Protein AF-A0A7X2SY07-F1 (afdb_monomer)

Secondary structure (DSSP, 8-state):
----TT------S--------B-S-HHHHHHHHHHHHTT-----S--SS-GGG--TTS-------B-HHHHHIIIIIIHHHTTTT---HHHHHHHHHHHHHHHHHHHHHHHHHHHHHHHHHHHHHHHHHHHHHHHHHHHHHHHHHHHS-TT-SGGGHHHHHHHHHSS--SSS-SSS--GGG-SS---HHHHHHHHHHHHHHHIIIIIHHHHHHHHHHHHHT--S--HHHHHHHHHHHHHHH-GGG--HHHHHHHHHHHHHHT--TT--HHHHHHHHHHHIIIIISS----SSPP-HHHHHHHHHHHHHHHHHHHHHHHTS--PPPPP------

Solvent-accessible surface area (backbone atoms only — not comparable to full-atom values): 20231 Å² total; per-residue (Å²): 134,86,83,71,82,82,70,77,78,80,70,75,94,70,88,87,86,85,73,79,57,59,69,89,65,67,66,37,59,54,50,42,53,50,45,60,75,66,65,64,80,82,75,75,90,86,67,101,64,77,44,85,70,74,43,95,91,52,70,76,79,71,63,74,63,57,53,60,64,62,50,48,47,42,63,67,44,52,60,68,50,52,74,76,82,55,80,60,59,71,57,52,54,51,52,50,49,52,51,53,50,51,51,49,51,51,52,50,51,51,49,52,53,51,50,44,41,50,51,10,48,52,55,42,50,54,50,52,49,57,40,58,67,47,48,61,60,53,51,53,50,51,54,54,60,70,73,45,78,75,85,54,73,69,76,48,47,67,58,54,53,48,40,70,46,48,63,62,53,98,87,49,50,86,94,62,62,57,73,61,38,61,66,80,65,64,56,61,66,64,44,40,52,52,37,48,53,52,40,54,50,45,40,59,71,54,48,44,49,38,51,47,49,49,48,51,49,54,50,69,70,52,87,67,84,49,65,70,56,49,52,50,39,51,49,50,49,44,22,33,78,38,69,90,70,56,51,30,64,61,47,47,55,53,49,51,59,52,48,65,77,65,62,60,95,86,68,52,76,65,55,53,55,53,47,51,55,53,41,46,64,51,38,59,73,43,94,59,67,52,85,62,84,82,62,62,68,62,52,53,51,53,51,51,51,52,51,51,52,50,51,52,54,51,51,57,68,70,66,61,83,80,77,79,78,84,81,87,80,87,75,91,132

Sequence (333 aa):
FSDHQDAVAWSPRGLFFTSGTQEGLPFDRVMGELSRKLQLRQAGDHSIAAWDSVNRNSPIPGNKGQSFFIRDLLSDLIFKESGLAGSNRRWEYRNQLFHWIGYGVLAGALLIASSLWGISYYQNQQYLQQVAARVPLIREQSQQVIHQPADNIFDLLPFLNNLVKLPLSARFSLDNPPLTMRAGLYRGNQISDAAWVLYQNALKSLLLPRVAQQITNILRNDPGDDNAYSRNALRAYQMLYQPRNYDGEFLRAWLLQNLQRSLPDTVSARDLQQLDWHLSQLLDQQIQSSPYARDNALMMRKLAENLKIADQAGGMLAVAPRHPAPQSNSHSE

Structure (mmCIF, N/CA/C/O backbone):
data_AF-A0A7X2SY07-F1
#
_entry.id   AF-A0A7X2SY07-F1
#
loop_
_atom_site.group_PDB
_atom_site.id
_atom_site.type_symbol
_atom_site.label_atom_id
_atom_site.label_alt_id
_atom_site.label_comp_id
_atom_site.label_asym_id
_atom_site.label_entity_id
_atom_site.label_seq_id
_atom_site.pdbx_PDB_ins_code
_atom_site.Cartn_x
_atom_site.Cartn_y
_atom_site.Cartn_z
_atom_site.occupancy
_atom_site.B_iso_or_equiv
_atom_site.auth_seq_id
_atom_site.auth_comp_id
_atom_site.auth_asym_id
_atom_site.auth_atom_id
_atom_site.pdbx_PDB_model_num
ATOM 1 N N . PHE A 1 1 ? 42.178 -20.780 -29.243 1.00 40.19 1 PHE A N 1
ATOM 2 C CA . PHE A 1 1 ? 43.585 -20.687 -29.661 1.00 40.19 1 PHE A CA 1
ATOM 3 C C . PHE A 1 1 ? 43.927 -19.219 -29.746 1.00 40.19 1 PHE A C 1
ATOM 5 O O . PHE A 1 1 ? 43.224 -18.484 -30.423 1.00 40.19 1 PHE A O 1
ATOM 12 N N . SER A 1 2 ? 44.866 -18.812 -28.903 1.00 36.28 2 SER A N 1
ATOM 13 C CA . SER A 1 2 ? 45.315 -17.445 -28.664 1.00 36.28 2 SER A CA 1
ATOM 14 C C . SER A 1 2 ? 45.785 -16.767 -29.946 1.00 36.28 2 SER A C 1
ATOM 16 O O . SER A 1 2 ? 46.601 -17.319 -30.6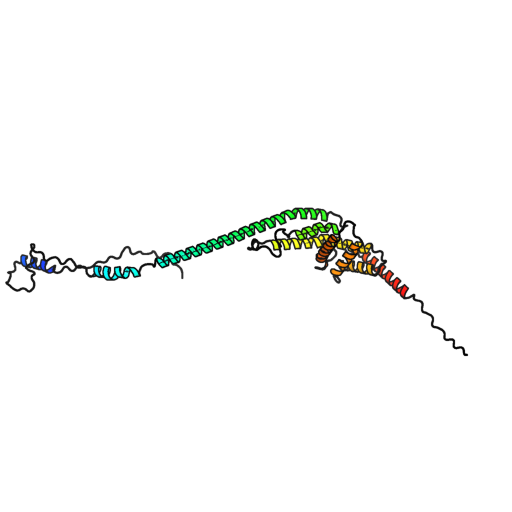81 1.00 36.28 2 SER A O 1
ATOM 18 N N . ASP A 1 3 ? 45.250 -15.573 -30.169 1.00 45.53 3 ASP A N 1
ATOM 19 C CA . ASP A 1 3 ? 45.628 -14.655 -31.229 1.00 45.53 3 ASP A CA 1
ATOM 20 C C . ASP A 1 3 ? 47.011 -14.088 -30.883 1.00 45.53 3 ASP A C 1
ATOM 22 O O . ASP A 1 3 ? 47.163 -13.303 -29.944 1.00 45.53 3 ASP A O 1
ATOM 26 N N . HIS A 1 4 ? 48.042 -14.573 -31.572 1.00 45.19 4 HIS A N 1
ATOM 27 C CA . HIS A 1 4 ? 49.373 -13.990 -31.499 1.00 45.19 4 HIS A CA 1
ATOM 28 C C . HIS A 1 4 ? 49.344 -12.638 -32.219 1.00 45.19 4 HIS A C 1
ATOM 30 O O . HIS A 1 4 ? 49.650 -12.529 -33.406 1.00 45.19 4 HIS A O 1
ATOM 36 N N . GLN A 1 5 ? 48.992 -11.600 -31.459 1.00 50.41 5 GLN A N 1
ATOM 37 C CA . GLN A 1 5 ? 49.578 -10.277 -31.636 1.00 50.41 5 GLN A CA 1
ATOM 38 C C . GLN A 1 5 ? 51.110 -10.445 -31.636 1.00 50.41 5 GLN A C 1
ATOM 40 O O . GLN A 1 5 ? 51.647 -11.207 -30.833 1.00 50.41 5 GLN A O 1
ATOM 45 N N . ASP A 1 6 ? 51.777 -9.775 -32.575 1.00 48.31 6 ASP A N 1
ATOM 46 C CA . ASP A 1 6 ? 53.238 -9.722 -32.778 1.00 48.31 6 ASP A CA 1
ATOM 47 C C . ASP A 1 6 ? 53.864 -10.727 -33.759 1.00 48.31 6 ASP A C 1
ATOM 49 O O . ASP A 1 6 ? 55.069 -10.981 -33.728 1.00 48.31 6 ASP A O 1
ATOM 53 N N . ALA A 1 7 ? 53.112 -11.207 -34.751 1.00 51.41 7 ALA A N 1
ATOM 54 C CA . ALA A 1 7 ? 53.756 -11.554 -36.015 1.00 51.41 7 ALA A CA 1
ATOM 55 C C . ALA A 1 7 ? 54.047 -10.246 -36.764 1.00 51.41 7 ALA A C 1
ATOM 57 O O . ALA A 1 7 ? 53.177 -9.712 -37.452 1.00 51.41 7 ALA A O 1
ATOM 58 N N . VAL A 1 8 ? 55.265 -9.707 -36.616 1.00 55.00 8 VAL A N 1
ATOM 59 C CA . VAL A 1 8 ? 55.806 -8.715 -37.559 1.00 55.00 8 VAL A CA 1
ATOM 60 C C . VAL A 1 8 ? 55.501 -9.258 -38.948 1.00 55.00 8 VAL A C 1
ATOM 62 O O . VAL A 1 8 ? 56.012 -10.310 -39.319 1.00 55.00 8 VAL A O 1
ATOM 65 N N . ALA A 1 9 ? 54.600 -8.619 -39.687 1.00 55.47 9 ALA A N 1
ATOM 66 C CA . ALA A 1 9 ? 54.305 -9.029 -41.044 1.00 55.47 9 ALA A CA 1
ATOM 67 C C . ALA A 1 9 ? 55.550 -8.689 -41.865 1.00 55.47 9 ALA A C 1
ATOM 69 O O . ALA A 1 9 ? 55.751 -7.538 -42.252 1.00 55.47 9 ALA A O 1
ATOM 70 N N . TRP A 1 10 ? 56.433 -9.669 -42.073 1.00 58.34 10 TRP A N 1
ATOM 71 C CA . TRP A 1 10 ? 57.532 -9.544 -43.022 1.00 58.34 10 TRP A CA 1
ATOM 72 C C . TRP A 1 10 ? 56.881 -9.450 -44.398 1.00 58.34 10 TRP A C 1
ATOM 74 O O . TRP A 1 10 ? 56.618 -10.464 -45.038 1.00 58.34 10 TRP A O 1
ATOM 84 N N . SER A 1 11 ? 56.544 -8.237 -44.831 1.00 63.88 11 SER A N 1
ATOM 85 C CA . SER A 1 11 ? 56.142 -8.009 -46.207 1.00 63.88 11 SER A CA 1
ATOM 86 C C . SER A 1 11 ? 57.412 -8.136 -47.052 1.00 63.88 11 SER A C 1
ATOM 88 O O . SER A 1 11 ? 58.343 -7.337 -46.893 1.00 63.88 11 SER A O 1
ATOM 90 N N . PRO A 1 12 ? 57.539 -9.173 -47.901 1.00 70.62 12 PRO A N 1
ATOM 91 C CA . PRO A 1 12 ? 58.685 -9.263 -48.788 1.00 70.62 12 PRO A CA 1
ATOM 92 C C . PRO A 1 12 ? 58.694 -8.001 -49.654 1.00 70.62 12 PRO A C 1
ATOM 94 O O . PRO A 1 12 ? 57.716 -7.699 -50.335 1.00 70.62 12 PRO A O 1
ATOM 97 N N . ARG A 1 13 ? 59.792 -7.234 -49.609 1.00 69.56 13 ARG A N 1
ATOM 98 C CA . ARG A 1 13 ? 59.922 -5.975 -50.369 1.00 69.56 13 ARG A CA 1
ATOM 99 C C . ARG A 1 13 ? 59.884 -6.190 -51.889 1.00 69.56 13 ARG A C 1
ATOM 101 O O . ARG A 1 13 ? 59.727 -5.232 -52.636 1.00 69.56 13 ARG A O 1
ATOM 108 N N . GLY A 1 14 ? 60.018 -7.436 -52.331 1.00 73.75 14 GLY A N 1
ATOM 109 C CA . GLY A 1 14 ? 59.867 -7.868 -53.712 1.00 73.75 14 GLY A CA 1
ATOM 110 C C . GLY A 1 14 ? 60.502 -9.239 -53.927 1.00 73.75 14 GLY A C 1
ATOM 111 O O . GLY A 1 14 ? 61.352 -9.669 -53.148 1.00 73.75 14 GLY A O 1
ATOM 112 N N . LEU A 1 15 ? 60.085 -9.918 -54.993 1.00 74.31 15 LEU A N 1
ATOM 113 C CA . LEU A 1 15 ? 60.746 -11.104 -55.534 1.00 74.31 15 LEU A CA 1
ATOM 114 C C . LEU A 1 15 ? 61.441 -10.680 -56.832 1.00 74.31 15 LEU A C 1
ATOM 116 O O . LEU A 1 15 ? 60.789 -10.148 -57.730 1.00 74.31 15 LEU A O 1
ATOM 120 N N . PHE A 1 16 ? 62.756 -10.878 -56.921 1.00 76.12 16 PHE A N 1
ATOM 121 C CA . PHE A 1 16 ? 63.544 -10.511 -58.098 1.00 76.12 16 PHE A CA 1
ATOM 122 C C . PHE A 1 16 ? 63.849 -11.763 -58.923 1.00 76.12 16 PHE A C 1
ATOM 124 O O . PHE A 1 16 ? 64.504 -12.681 -58.434 1.00 76.12 16 PHE A O 1
ATOM 131 N N . PHE A 1 17 ? 63.384 -11.792 -60.173 1.00 72.75 17 PHE A N 1
ATOM 132 C CA . PHE A 1 17 ? 63.674 -12.864 -61.125 1.00 72.75 17 PHE A CA 1
ATOM 133 C C . PHE A 1 17 ? 64.760 -12.412 -62.103 1.00 72.75 17 PHE A C 1
ATOM 135 O O . PHE A 1 17 ? 64.654 -11.341 -62.700 1.00 72.75 17 PHE A O 1
ATOM 142 N N . THR A 1 18 ? 65.787 -13.237 -62.300 1.00 71.75 18 THR A N 1
ATOM 143 C CA . THR A 1 18 ? 66.805 -13.045 -63.340 1.00 71.75 18 THR A CA 1
ATOM 144 C C . THR A 1 18 ? 66.797 -14.259 -64.267 1.00 71.75 18 THR A C 1
ATOM 146 O O . THR A 1 18 ? 66.666 -15.395 -63.820 1.00 71.75 18 THR A O 1
ATOM 149 N N . SER A 1 19 ? 66.881 -14.030 -65.577 1.00 69.81 19 SER A N 1
ATOM 150 C CA . SER A 1 19 ? 66.949 -15.096 -66.582 1.00 69.81 19 SER A CA 1
ATOM 151 C C . SER A 1 19 ? 68.110 -14.819 -67.513 1.00 69.81 19 SER A C 1
ATOM 153 O O . SER A 1 19 ? 68.298 -13.683 -67.946 1.00 69.81 19 SER A O 1
ATOM 155 N N . GLY A 1 20 ? 68.873 -15.863 -67.832 1.00 64.56 20 GLY A N 1
ATOM 156 C CA . GLY A 1 20 ? 69.927 -15.790 -68.836 1.00 64.56 20 GLY A CA 1
ATOM 157 C C . GLY A 1 20 ? 69.333 -15.585 -70.229 1.00 64.56 20 GLY A C 1
ATOM 158 O O . GLY A 1 20 ? 68.337 -16.216 -70.586 1.00 64.56 20 GLY A O 1
ATOM 159 N N . THR A 1 21 ? 69.932 -14.692 -71.010 1.00 64.31 21 THR A N 1
ATOM 160 C CA . THR A 1 21 ? 69.618 -14.498 -72.428 1.00 64.31 21 THR A CA 1
ATOM 161 C C . THR A 1 21 ? 70.531 -15.381 -73.269 1.00 64.31 21 THR A C 1
ATOM 163 O O . THR A 1 21 ? 71.748 -15.347 -73.096 1.00 64.31 21 THR A O 1
ATOM 166 N N . GLN A 1 22 ? 69.969 -16.161 -74.194 1.00 61.22 22 GLN A N 1
ATOM 167 C CA . GLN A 1 22 ? 70.778 -16.878 -75.178 1.00 61.22 22 GLN A CA 1
ATOM 168 C C . GLN A 1 22 ? 71.192 -15.909 -76.289 1.00 61.22 22 GLN A C 1
ATOM 170 O O . GLN A 1 22 ? 70.372 -15.506 -77.113 1.00 61.22 22 GLN A O 1
ATOM 175 N N . GLU A 1 23 ? 72.467 -15.530 -76.305 1.00 60.81 23 GLU A N 1
ATOM 176 C CA . GLU A 1 23 ? 73.093 -14.921 -77.476 1.00 60.81 23 GLU A CA 1
ATOM 177 C C . GLU A 1 23 ? 73.622 -16.059 -78.351 1.00 60.81 23 GLU A C 1
ATOM 179 O O . GLU A 1 23 ? 74.523 -16.797 -77.957 1.00 60.81 23 GLU A O 1
ATOM 184 N N . GLY A 1 24 ? 73.017 -16.274 -79.516 1.00 60.19 24 GLY A N 1
ATOM 185 C CA . GLY A 1 24 ? 73.468 -17.317 -80.430 1.00 60.19 24 GLY A CA 1
ATOM 186 C C . GLY A 1 24 ? 74.663 -16.821 -81.231 1.00 60.19 24 GLY A C 1
ATOM 187 O O . GLY A 1 24 ? 74.432 -16.042 -82.141 1.00 60.19 24 GLY A O 1
ATOM 188 N N . LEU A 1 25 ? 75.878 -17.319 -80.954 1.00 62.91 25 LEU A N 1
ATOM 189 C CA . LEU A 1 25 ? 77.156 -17.121 -81.692 1.00 62.91 25 LEU A CA 1
ATOM 190 C C . LEU A 1 25 ? 78.217 -16.134 -81.093 1.00 62.91 25 LEU A C 1
ATOM 192 O O . LEU A 1 25 ? 78.925 -15.463 -81.851 1.00 62.91 25 LEU A O 1
ATOM 196 N N . PRO A 1 26 ? 78.413 -16.003 -79.758 1.00 59.25 26 PRO A N 1
ATOM 197 C CA . PRO A 1 26 ? 79.492 -15.172 -79.199 1.00 59.25 26 PRO A CA 1
ATOM 198 C C . PRO A 1 26 ? 80.881 -15.781 -79.422 1.00 59.25 26 PRO A C 1
ATOM 200 O O . PRO A 1 26 ? 81.855 -15.049 -79.607 1.00 59.25 26 PRO A O 1
ATOM 203 N N . PHE A 1 27 ? 80.974 -17.114 -79.431 1.00 60.19 27 PHE A N 1
ATOM 204 C CA . PHE A 1 27 ? 82.241 -17.831 -79.588 1.00 60.19 27 PHE A CA 1
ATOM 205 C C . PHE A 1 27 ? 82.900 -17.552 -80.948 1.00 60.19 27 PHE A C 1
ATOM 207 O O . PHE A 1 27 ? 84.121 -17.454 -81.046 1.00 60.19 27 PHE A O 1
ATOM 214 N N . ASP A 1 28 ? 82.103 -17.304 -81.980 1.00 64.62 28 ASP A N 1
ATOM 215 C CA . ASP A 1 28 ? 82.582 -17.272 -83.367 1.00 64.62 28 ASP A CA 1
ATOM 216 C C . ASP A 1 28 ? 83.192 -15.932 -83.733 1.00 64.62 28 ASP A C 1
ATOM 218 O O . ASP A 1 28 ? 84.147 -15.855 -84.502 1.00 64.62 28 ASP A O 1
ATOM 222 N N . ARG A 1 29 ? 82.706 -14.871 -83.083 1.00 64.12 29 ARG A N 1
ATOM 223 C CA . ARG A 1 29 ? 83.327 -13.544 -83.113 1.00 64.12 29 ARG A CA 1
ATOM 224 C C . ARG A 1 29 ? 84.727 -13.580 -82.516 1.00 64.12 29 ARG A C 1
ATOM 226 O O . ARG A 1 29 ? 85.640 -12.983 -83.081 1.00 64.12 29 ARG A O 1
ATOM 233 N N . VAL A 1 30 ? 84.907 -14.295 -81.406 1.00 68.81 30 VAL A N 1
ATOM 234 C CA . VAL A 1 30 ? 86.224 -14.420 -80.769 1.00 68.81 30 VAL A CA 1
ATOM 235 C C . VAL A 1 30 ? 87.146 -15.298 -81.615 1.00 68.81 30 VAL A C 1
ATOM 237 O O . VAL A 1 30 ? 88.295 -14.925 -81.847 1.00 68.81 30 VAL A O 1
ATOM 240 N N . MET A 1 31 ? 86.645 -16.417 -82.140 1.00 66.12 31 MET A N 1
ATOM 241 C CA . MET A 1 31 ? 87.421 -17.303 -83.014 1.00 66.12 31 MET A CA 1
ATOM 242 C C . MET A 1 31 ? 87.821 -16.634 -84.339 1.00 66.12 31 MET A C 1
ATOM 244 O O . MET A 1 31 ? 88.968 -16.776 -84.769 1.00 66.12 31 MET A O 1
ATOM 248 N N . GLY A 1 32 ? 86.942 -15.828 -84.943 1.00 66.50 32 GLY A N 1
ATOM 249 C CA . GLY A 1 32 ? 87.245 -15.055 -86.152 1.00 66.50 32 GLY A CA 1
ATOM 250 C C . GLY A 1 32 ? 88.256 -13.920 -85.928 1.00 66.50 32 GLY A C 1
ATOM 251 O O . GLY A 1 32 ? 89.065 -13.611 -86.806 1.00 66.50 32 GLY A O 1
ATOM 252 N N . GLU A 1 33 ? 88.282 -13.289 -84.748 1.00 68.31 33 GLU A N 1
ATOM 253 C CA . GLU A 1 33 ? 89.367 -12.357 -84.403 1.00 68.31 33 GLU A CA 1
ATOM 254 C C . GLU A 1 33 ? 90.701 -13.071 -84.155 1.00 68.31 33 GLU A C 1
ATOM 256 O O . GLU A 1 33 ? 91.746 -12.585 -84.598 1.00 68.31 33 GLU A O 1
ATOM 261 N N . LEU A 1 34 ? 90.677 -14.228 -83.488 1.00 71.94 34 LEU A N 1
ATOM 262 C CA . LEU A 1 34 ? 91.883 -14.988 -83.164 1.00 71.94 34 LEU A CA 1
ATOM 263 C C . LEU A 1 34 ? 92.565 -15.546 -84.423 1.00 71.94 34 LEU A C 1
ATOM 265 O O . LEU A 1 34 ? 93.773 -15.373 -84.589 1.00 71.94 34 LEU A O 1
ATOM 269 N N . SER A 1 35 ? 91.791 -16.135 -85.340 1.00 68.50 35 SER A N 1
ATOM 270 C CA . SER A 1 35 ? 92.279 -16.654 -86.628 1.00 68.50 35 SER A CA 1
ATOM 271 C C . SER A 1 35 ? 93.012 -15.577 -87.442 1.00 68.50 35 SER A C 1
ATOM 273 O O . SER A 1 35 ? 94.117 -15.790 -87.946 1.00 68.50 35 SER A O 1
ATOM 275 N N . ARG A 1 36 ? 92.452 -14.362 -87.473 1.00 67.62 36 ARG A N 1
ATOM 276 C CA . ARG A 1 36 ? 93.017 -13.210 -88.187 1.00 67.62 36 ARG A CA 1
ATOM 277 C C . ARG A 1 36 ? 94.301 -12.679 -87.556 1.00 67.62 36 ARG A C 1
ATOM 279 O O . ARG A 1 36 ? 95.219 -12.310 -88.284 1.00 67.62 36 ARG A O 1
ATOM 286 N N . LYS A 1 37 ? 94.399 -12.657 -86.221 1.00 71.31 37 LYS A N 1
ATOM 287 C CA . LYS A 1 37 ? 95.650 -12.285 -85.534 1.00 71.31 37 LYS A CA 1
ATOM 288 C C . LYS A 1 37 ? 96.772 -13.291 -85.790 1.00 71.31 37 LYS A C 1
ATOM 290 O O . LYS A 1 37 ? 97.930 -12.892 -85.839 1.00 71.31 37 LYS A O 1
ATOM 295 N N . LEU A 1 38 ? 96.429 -14.564 -85.976 1.00 75.06 38 LEU A N 1
ATOM 296 C CA . LEU A 1 38 ? 97.381 -15.644 -86.234 1.00 75.06 38 LEU A CA 1
ATOM 297 C C . LEU A 1 38 ? 97.731 -15.823 -87.726 1.00 75.06 38 LEU A C 1
ATOM 299 O O . LEU A 1 38 ? 98.570 -16.662 -88.036 1.00 75.06 38 LEU A O 1
ATOM 303 N N . GLN A 1 39 ? 97.127 -15.040 -88.636 1.00 64.56 39 GLN A N 1
ATOM 304 C CA . GLN A 1 39 ? 97.361 -15.070 -90.094 1.00 64.56 39 GLN A CA 1
ATOM 305 C C . GLN A 1 39 ? 97.352 -16.488 -90.695 1.00 64.56 39 GLN A C 1
ATOM 307 O O . GLN A 1 39 ? 98.131 -16.809 -91.596 1.00 64.56 39 GLN A O 1
ATOM 312 N N . LEU A 1 40 ? 96.484 -17.360 -90.181 1.00 66.44 40 LEU A N 1
ATOM 313 C CA . LEU A 1 40 ? 96.382 -18.732 -90.666 1.00 66.44 40 LEU A CA 1
ATOM 314 C C . LEU A 1 40 ? 95.917 -18.710 -92.132 1.00 66.44 40 LEU A C 1
ATOM 316 O O . LEU A 1 40 ? 94.941 -18.041 -92.473 1.00 66.44 40 LEU A O 1
ATOM 320 N N . ARG A 1 41 ? 96.646 -19.407 -93.018 1.00 52.75 41 ARG A N 1
ATOM 321 C CA . ARG A 1 41 ? 96.338 -19.466 -94.456 1.00 52.75 41 ARG A CA 1
ATOM 322 C C . ARG A 1 41 ? 94.951 -20.088 -94.644 1.00 52.75 41 ARG A C 1
ATOM 324 O O . ARG A 1 41 ? 94.759 -21.261 -94.338 1.00 52.75 41 ARG A O 1
ATOM 331 N N . GLN A 1 42 ? 94.019 -19.300 -95.174 1.00 57.22 42 GLN A N 1
ATOM 332 C CA . GLN A 1 42 ? 92.677 -19.732 -95.558 1.00 57.22 42 GLN A CA 1
ATOM 333 C C . GLN A 1 42 ? 92.781 -20.821 -96.633 1.00 57.22 42 GLN A C 1
ATOM 335 O O . GLN A 1 42 ? 93.145 -20.551 -97.778 1.00 57.22 42 GLN A O 1
ATOM 340 N N . ALA A 1 43 ? 92.528 -22.069 -96.240 1.00 47.84 43 ALA A N 1
ATOM 341 C CA . ALA A 1 43 ? 92.336 -23.168 -97.174 1.00 47.84 43 ALA A CA 1
ATOM 342 C C . ALA A 1 43 ? 90.927 -23.049 -97.771 1.00 47.84 43 ALA A C 1
ATOM 344 O O . ALA A 1 43 ? 89.973 -22.765 -97.049 1.00 47.84 43 ALA A O 1
ATOM 345 N N . GLY A 1 44 ? 90.850 -23.188 -99.094 1.00 48.81 44 GLY A N 1
ATOM 346 C CA . GLY A 1 44 ? 89.669 -22.912 -99.901 1.00 48.81 44 GLY A CA 1
ATOM 347 C C . GLY A 1 44 ? 88.426 -23.732 -99.560 1.00 48.81 44 GLY A C 1
ATOM 348 O O . GLY A 1 44 ? 88.484 -24.696 -98.803 1.00 48.81 44 GLY A O 1
ATOM 349 N N . ASP A 1 45 ? 87.328 -23.261 -100.154 1.00 48.78 45 ASP A N 1
ATOM 350 C CA . ASP A 1 45 ? 85.981 -23.825 -100.267 1.00 48.78 45 ASP A CA 1
ATOM 351 C C . ASP A 1 45 ? 85.688 -25.108 -99.475 1.00 48.78 45 ASP A C 1
ATOM 353 O O . ASP A 1 45 ? 86.235 -26.174 -99.748 1.00 48.78 45 ASP A O 1
ATOM 357 N N . HIS A 1 46 ? 84.695 -24.983 -98.585 1.00 49.75 46 HIS A N 1
ATOM 358 C CA . HIS A 1 46 ? 84.045 -26.011 -97.758 1.00 49.75 46 HIS A CA 1
ATOM 359 C C . HIS A 1 46 ? 84.538 -26.123 -96.307 1.00 49.75 46 HIS A C 1
ATOM 361 O O . HIS A 1 46 ? 85.153 -27.104 -95.896 1.00 49.75 46 HIS A O 1
ATOM 367 N N . SER A 1 47 ? 84.106 -25.178 -95.468 1.00 46.28 47 SER A N 1
ATOM 368 C CA . SER A 1 47 ? 83.888 -25.446 -94.044 1.00 46.28 47 SER A CA 1
ATOM 369 C C . SER A 1 47 ? 82.409 -25.238 -93.703 1.00 46.28 47 SER A C 1
ATOM 371 O O . SER A 1 47 ? 81.770 -24.276 -94.119 1.00 46.28 47 SER A O 1
ATOM 373 N N . ILE A 1 48 ? 81.836 -26.197 -92.972 1.00 49.78 48 ILE A N 1
ATOM 374 C CA . ILE A 1 48 ? 80.392 -26.345 -92.696 1.00 49.78 48 ILE A CA 1
ATOM 375 C C . ILE A 1 48 ? 79.903 -25.311 -91.652 1.00 49.78 48 ILE A C 1
ATOM 377 O O . ILE A 1 48 ? 78.784 -25.374 -91.155 1.00 49.78 48 ILE A O 1
ATOM 381 N N . ALA A 1 49 ? 80.722 -24.314 -91.323 1.00 51.88 49 ALA A N 1
ATOM 382 C CA . ALA A 1 49 ? 80.359 -23.252 -90.403 1.00 51.88 49 ALA A CA 1
ATOM 383 C C . ALA A 1 49 ? 81.058 -21.947 -90.804 1.00 51.88 49 ALA A C 1
ATOM 385 O O . ALA A 1 49 ? 82.283 -21.831 -90.785 1.00 51.88 49 ALA A O 1
ATOM 386 N N . ALA A 1 50 ? 80.244 -20.969 -91.197 1.00 54.16 50 ALA A N 1
ATOM 387 C CA . ALA A 1 50 ? 80.644 -19.672 -91.733 1.00 54.16 50 ALA A CA 1
ATOM 388 C C . ALA A 1 50 ? 81.143 -18.711 -90.632 1.00 54.16 50 ALA A C 1
ATOM 390 O O . ALA A 1 50 ? 80.652 -17.593 -90.484 1.00 54.16 50 ALA A O 1
ATOM 391 N N . TRP A 1 51 ? 82.110 -19.147 -89.822 1.00 55.69 51 TRP A N 1
ATOM 392 C CA . TRP A 1 51 ? 82.693 -18.311 -88.768 1.00 55.69 51 TRP A CA 1
ATOM 393 C C . TRP A 1 51 ? 83.603 -17.202 -89.334 1.00 55.69 51 TRP A C 1
ATOM 395 O O . TRP A 1 51 ? 83.818 -16.184 -88.683 1.00 55.69 51 TRP A O 1
ATOM 405 N N . ASP A 1 52 ? 84.113 -17.379 -90.560 1.00 55.62 52 ASP A N 1
ATOM 406 C CA . ASP A 1 52 ? 85.070 -16.467 -91.213 1.00 55.62 52 ASP A CA 1
ATOM 407 C C . ASP A 1 52 ? 84.388 -15.321 -92.001 1.00 55.62 52 ASP A C 1
ATOM 409 O O . ASP A 1 52 ? 85.040 -14.382 -92.450 1.00 55.62 52 ASP A O 1
ATOM 413 N N . SER A 1 53 ? 83.054 -15.345 -92.150 1.00 54.41 53 SER A N 1
ATOM 414 C CA . SER A 1 53 ? 82.285 -14.319 -92.880 1.00 54.41 53 SER A CA 1
ATOM 415 C C . SER A 1 53 ? 81.712 -13.204 -91.994 1.00 54.41 53 SER A C 1
ATOM 417 O O . SER A 1 53 ? 80.962 -12.349 -92.471 1.00 54.41 53 SER A O 1
ATOM 419 N N . VAL A 1 54 ? 82.031 -13.185 -90.696 1.00 55.47 54 VAL A N 1
ATOM 420 C CA . VAL A 1 54 ? 81.521 -12.169 -89.762 1.00 55.47 54 VAL A CA 1
ATOM 421 C C . VAL A 1 54 ? 82.354 -10.889 -89.884 1.00 55.47 54 VAL A C 1
ATOM 423 O O . VAL A 1 54 ? 83.332 -10.680 -89.168 1.00 55.47 54 VAL A O 1
ATOM 426 N N . ASN A 1 55 ? 81.972 -10.016 -90.817 1.00 55.47 55 ASN A N 1
ATOM 427 C CA . ASN A 1 55 ? 82.646 -8.741 -91.062 1.00 55.47 55 ASN A CA 1
ATOM 428 C C . ASN A 1 55 ? 81.956 -7.579 -90.318 1.00 55.47 55 ASN A C 1
ATOM 430 O O . ASN A 1 55 ? 80.741 -7.589 -90.118 1.00 55.47 55 ASN A O 1
ATOM 434 N N . ARG A 1 56 ? 82.709 -6.532 -89.944 1.00 53.22 56 ARG A N 1
ATOM 435 C CA . ARG A 1 56 ? 82.169 -5.344 -89.238 1.00 53.22 56 ARG A CA 1
ATOM 436 C C . ARG A 1 56 ? 81.089 -4.619 -90.062 1.00 53.22 56 ARG A C 1
ATOM 438 O O . ARG A 1 56 ? 80.230 -3.957 -89.489 1.00 53.22 56 ARG A O 1
ATOM 445 N N . ASN A 1 57 ? 81.108 -4.800 -91.382 1.00 54.41 57 ASN A N 1
ATOM 446 C CA . ASN A 1 57 ? 80.210 -4.144 -92.333 1.00 54.41 57 ASN A CA 1
ATOM 447 C C . ASN A 1 57 ? 78.914 -4.935 -92.615 1.00 54.41 57 ASN A C 1
ATOM 449 O O . ASN A 1 57 ? 78.045 -4.432 -93.320 1.00 54.41 57 ASN A O 1
ATOM 453 N N . SER A 1 58 ? 78.759 -6.142 -92.061 1.00 54.78 58 SER A N 1
ATOM 454 C CA . SER A 1 58 ? 77.546 -6.962 -92.190 1.00 54.78 58 SER A CA 1
ATOM 455 C C . SER A 1 58 ? 77.327 -7.771 -90.904 1.00 54.78 58 SER A C 1
ATOM 457 O O . SER A 1 58 ? 77.707 -8.943 -90.831 1.00 54.78 58 SER A O 1
ATOM 459 N N . PRO A 1 59 ? 76.757 -7.151 -89.853 1.00 54.97 59 PRO A N 1
ATOM 460 C CA . PRO A 1 59 ? 76.449 -7.845 -88.612 1.00 54.97 59 PRO A CA 1
ATOM 461 C C . PRO A 1 59 ? 75.382 -8.908 -88.886 1.00 54.97 59 PRO A C 1
ATOM 463 O O . PRO A 1 59 ? 74.331 -8.591 -89.440 1.00 54.97 59 PRO A O 1
ATOM 466 N N . ILE A 1 60 ? 75.615 -10.152 -88.456 1.00 55.56 60 ILE A N 1
ATOM 467 C CA . ILE A 1 60 ? 74.527 -11.126 -88.285 1.00 55.56 60 ILE A CA 1
ATOM 468 C C . ILE A 1 60 ? 73.475 -10.419 -87.417 1.00 55.56 60 ILE A C 1
ATOM 470 O O . ILE A 1 60 ? 73.869 -9.888 -86.368 1.00 55.56 60 ILE A O 1
ATOM 474 N N . PRO A 1 61 ? 72.197 -10.323 -87.840 1.00 55.69 61 PRO A N 1
ATOM 475 C CA . PRO A 1 61 ? 71.180 -9.663 -87.038 1.00 55.69 61 PRO A CA 1
ATOM 476 C C . PRO A 1 61 ? 71.207 -10.331 -85.673 1.00 55.69 61 PRO A C 1
ATOM 478 O O . PRO A 1 61 ? 70.972 -11.534 -85.574 1.00 55.69 61 PRO A O 1
ATOM 481 N N . GLY A 1 62 ? 71.601 -9.578 -84.642 1.00 55.06 62 GLY A N 1
ATOM 482 C CA . GLY A 1 62 ? 71.661 -10.108 -83.291 1.00 55.06 62 GLY A CA 1
ATOM 483 C C . GLY A 1 62 ? 70.289 -10.680 -83.002 1.00 55.06 62 GLY A C 1
ATOM 484 O O . GLY A 1 62 ? 69.308 -9.930 -83.020 1.00 55.06 62 GLY A O 1
ATOM 485 N N . ASN A 1 63 ? 70.199 -12.002 -82.840 1.00 54.91 63 ASN A N 1
ATOM 486 C CA . ASN A 1 63 ? 68.954 -12.617 -82.425 1.00 54.91 63 ASN A CA 1
ATOM 487 C C . ASN A 1 63 ? 68.592 -11.910 -81.124 1.00 54.91 63 ASN A C 1
ATOM 489 O O . ASN A 1 63 ? 69.335 -12.002 -80.148 1.00 54.91 63 ASN A O 1
ATOM 493 N N . LYS A 1 64 ? 67.533 -11.091 -81.173 1.00 57.12 64 LYS A N 1
ATOM 494 C CA . LYS A 1 64 ? 67.066 -10.275 -80.050 1.00 57.12 64 LYS A CA 1
ATOM 495 C C . LYS A 1 64 ? 67.037 -11.203 -78.846 1.00 57.12 64 LYS A C 1
ATOM 497 O O . LYS A 1 64 ? 66.298 -12.175 -78.925 1.00 57.12 64 LYS A O 1
ATOM 502 N N . GLY A 1 65 ? 67.862 -10.967 -77.821 1.00 58.56 65 GLY A N 1
ATOM 503 C CA . GLY A 1 65 ? 68.043 -11.911 -76.715 1.00 58.56 65 GLY A CA 1
ATOM 504 C C . GLY A 1 65 ? 66.691 -12.415 -76.218 1.00 58.56 65 GLY A C 1
ATOM 505 O O . GLY A 1 65 ? 65.913 -11.654 -75.643 1.00 58.56 65 GLY A O 1
ATOM 506 N N . GLN A 1 66 ? 66.362 -13.670 -76.528 1.00 58.66 66 GLN A N 1
ATOM 507 C CA . GLN A 1 66 ? 65.046 -14.219 -76.225 1.00 58.66 66 GLN A CA 1
ATOM 508 C C . GLN A 1 66 ? 65.085 -14.719 -74.781 1.00 58.66 66 GLN A C 1
ATOM 510 O O . GLN A 1 66 ? 65.735 -15.713 -74.467 1.00 58.66 66 GLN A O 1
ATOM 515 N N . SER A 1 67 ? 64.434 -13.981 -73.880 1.00 64.44 67 SER A N 1
ATOM 516 C CA . SER A 1 67 ? 64.190 -14.424 -72.506 1.00 64.44 67 SER A CA 1
ATOM 517 C C . SER A 1 67 ? 62.925 -15.279 -72.502 1.00 64.44 67 SER A C 1
ATOM 519 O O . SER A 1 67 ? 61.815 -14.750 -72.477 1.00 64.44 67 SER A O 1
ATOM 521 N N . PHE A 1 68 ? 63.091 -16.597 -72.608 1.00 66.19 68 PHE A N 1
ATOM 522 C CA . PHE A 1 68 ? 61.963 -17.532 -72.662 1.00 66.19 68 PHE A CA 1
ATOM 523 C C . PHE A 1 68 ? 61.315 -17.718 -71.285 1.00 66.19 68 PHE A C 1
ATOM 525 O O . PHE A 1 68 ? 60.102 -17.612 -71.153 1.00 66.19 68 PHE A O 1
ATOM 532 N N . PHE A 1 69 ? 62.117 -17.891 -70.229 1.00 77.75 69 PHE A N 1
ATOM 533 C CA . PHE A 1 69 ? 61.589 -18.250 -68.910 1.00 77.75 69 PHE A CA 1
ATOM 534 C C . PHE A 1 69 ? 60.760 -17.138 -68.256 1.00 77.75 69 PHE A C 1
ATOM 536 O O . PHE A 1 69 ? 59.629 -17.382 -67.853 1.00 77.75 69 PHE A O 1
ATOM 543 N N . ILE A 1 70 ? 61.292 -15.912 -68.150 1.00 78.94 70 ILE A N 1
ATOM 544 C CA . ILE A 1 70 ? 60.573 -14.819 -67.464 1.00 78.94 70 ILE A CA 1
ATOM 545 C C . ILE A 1 70 ? 59.303 -14.447 -68.220 1.00 78.94 70 ILE A C 1
ATOM 547 O O . ILE A 1 70 ? 58.281 -14.175 -67.591 1.00 78.94 70 ILE A O 1
ATOM 551 N N . ARG A 1 71 ? 59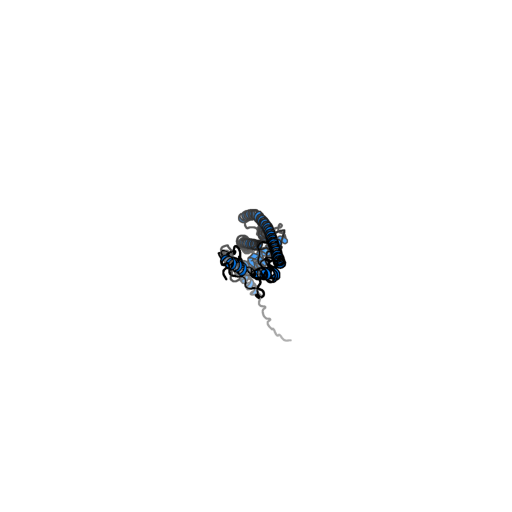.368 -14.424 -69.556 1.00 78.25 71 ARG A N 1
ATOM 552 C CA . ARG A 1 71 ? 58.209 -14.075 -70.368 1.00 78.25 71 ARG A CA 1
ATOM 553 C C . ARG A 1 71 ? 57.100 -15.091 -70.151 1.00 78.25 71 ARG A C 1
ATOM 555 O O . ARG A 1 71 ? 56.025 -14.688 -69.728 1.00 78.25 71 ARG A O 1
ATOM 562 N N . ASP A 1 72 ? 57.391 -16.369 -70.363 1.00 80.50 72 ASP A N 1
ATOM 563 C CA . ASP A 1 72 ? 56.374 -17.415 -70.337 1.00 80.50 72 ASP A CA 1
ATOM 564 C C . ASP A 1 72 ? 55.856 -17.638 -68.893 1.00 80.50 72 ASP A C 1
ATOM 566 O O . ASP A 1 72 ? 54.651 -17.745 -68.683 1.00 80.50 72 ASP A O 1
ATOM 570 N N . LEU A 1 73 ? 56.710 -17.557 -67.859 1.00 82.06 73 LEU A N 1
ATOM 571 C CA . LEU A 1 73 ? 56.288 -17.601 -66.445 1.00 82.06 73 LEU A CA 1
ATOM 572 C C . LEU A 1 73 ? 55.320 -16.457 -66.089 1.00 82.06 73 LEU A C 1
ATOM 574 O O . LEU A 1 73 ? 54.298 -16.684 -65.437 1.00 82.06 73 LEU A O 1
ATOM 578 N N . LEU A 1 74 ? 55.635 -15.221 -66.490 1.00 80.88 74 LEU A N 1
ATOM 579 C CA . LEU A 1 74 ? 54.790 -14.070 -66.176 1.00 80.88 74 LEU A CA 1
ATOM 580 C C . LEU A 1 74 ? 53.493 -14.088 -66.988 1.00 80.88 74 LEU A C 1
ATOM 582 O O . LEU A 1 74 ? 52.421 -13.928 -66.408 1.00 80.88 74 LEU A O 1
ATOM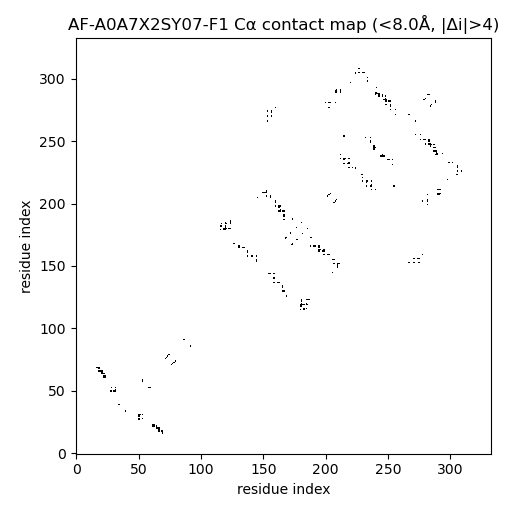 586 N N . SER A 1 75 ? 53.569 -14.284 -68.308 1.00 79.25 75 SER A N 1
ATOM 587 C CA . SER A 1 75 ? 52.397 -14.189 -69.183 1.00 79.25 75 SER A CA 1
ATOM 588 C C . SER A 1 75 ? 51.479 -15.400 -69.111 1.00 79.25 75 SER A C 1
ATOM 590 O O . SER A 1 75 ? 50.262 -15.223 -69.154 1.00 79.25 75 SER A O 1
ATOM 592 N N . ASP A 1 76 ? 52.028 -16.613 -69.012 1.00 79.94 76 ASP A N 1
ATOM 593 C CA . ASP A 1 76 ? 51.230 -17.837 -69.093 1.00 79.94 76 ASP A CA 1
ATOM 594 C C . ASP A 1 76 ? 50.842 -18.422 -67.742 1.00 79.94 76 ASP A C 1
ATOM 596 O O . ASP A 1 76 ? 49.835 -19.123 -67.683 1.00 79.94 76 ASP A O 1
ATOM 600 N N . LEU A 1 77 ? 51.564 -18.110 -66.663 1.00 79.06 77 LEU A N 1
ATOM 601 C CA . LEU A 1 77 ? 51.235 -18.618 -65.331 1.00 79.06 77 LEU A CA 1
ATOM 602 C C . LEU A 1 77 ? 50.782 -17.492 -64.401 1.00 79.06 77 LEU A C 1
ATOM 604 O O . LEU A 1 77 ? 49.608 -17.414 -64.055 1.00 79.06 77 LEU A O 1
ATOM 608 N N . ILE A 1 78 ? 51.677 -16.566 -64.043 1.00 79.38 78 ILE A N 1
ATOM 609 C CA . ILE A 1 78 ? 51.419 -15.598 -62.963 1.00 79.38 78 ILE A CA 1
ATOM 610 C C . ILE A 1 78 ? 50.260 -14.654 -63.307 1.00 79.38 78 ILE A C 1
ATOM 612 O O . ILE A 1 78 ? 49.361 -14.469 -62.489 1.00 79.38 78 ILE A O 1
ATOM 616 N N . PHE A 1 79 ? 50.233 -14.061 -64.505 1.00 80.69 79 PHE A N 1
ATOM 617 C CA . PHE A 1 79 ? 49.143 -13.155 -64.877 1.00 80.69 79 PHE A CA 1
ATOM 618 C C . PHE A 1 79 ? 47.831 -13.893 -65.145 1.00 80.69 79 PHE A C 1
ATOM 620 O O . PHE A 1 79 ? 46.780 -13.397 -64.733 1.00 80.69 79 PHE A O 1
ATOM 627 N N . LYS A 1 80 ? 47.871 -15.083 -65.760 1.00 77.75 80 LYS A N 1
ATOM 628 C CA . LYS A 1 80 ? 46.666 -15.901 -65.985 1.00 77.75 80 LYS A CA 1
ATOM 629 C C . LYS A 1 80 ? 46.053 -16.410 -64.675 1.00 77.75 80 LYS A C 1
ATOM 631 O O . LYS A 1 80 ? 44.831 -16.446 -64.564 1.00 77.75 80 LYS A O 1
ATOM 636 N N . GLU A 1 81 ? 46.869 -16.722 -63.671 1.00 71.06 81 GLU A N 1
ATOM 637 C CA . GLU A 1 81 ? 46.425 -17.222 -62.361 1.00 71.06 81 GLU A CA 1
ATOM 638 C C . GLU A 1 81 ? 46.261 -16.126 -61.292 1.00 71.06 81 GLU A C 1
ATOM 640 O O . GLU A 1 81 ? 45.772 -16.394 -60.195 1.00 71.06 81 GLU A O 1
ATOM 645 N N . SER A 1 82 ? 46.581 -14.864 -61.604 1.00 67.19 82 SER A N 1
ATOM 646 C CA . SER A 1 82 ? 46.487 -13.724 -60.671 1.00 67.19 82 SER A CA 1
ATOM 647 C C . SER A 1 82 ? 45.093 -13.503 -60.058 1.00 67.19 82 SER A C 1
ATOM 649 O O . SER A 1 82 ? 44.971 -12.886 -59.000 1.00 67.19 82 SER A O 1
ATOM 651 N N . GLY A 1 83 ? 44.036 -14.038 -60.679 1.00 65.06 83 GLY A N 1
ATOM 652 C CA . GLY A 1 83 ? 42.666 -13.997 -60.162 1.00 65.06 83 GLY A CA 1
ATOM 653 C C . GLY A 1 83 ? 42.374 -14.966 -59.006 1.00 65.06 83 GLY A C 1
ATOM 654 O O . GLY A 1 83 ? 41.353 -14.801 -58.342 1.00 65.06 83 GLY A O 1
ATOM 655 N N . LEU A 1 84 ? 43.245 -15.951 -58.744 1.00 64.06 84 LEU A N 1
ATOM 656 C CA . LEU A 1 84 ? 43.068 -16.955 -57.679 1.00 64.06 84 LEU A CA 1
ATOM 657 C C . LEU A 1 84 ? 43.456 -16.431 -56.288 1.00 64.06 84 LEU A C 1
ATOM 659 O O . LEU A 1 84 ? 42.897 -16.876 -55.290 1.00 64.06 84 LEU A O 1
ATOM 663 N N . ALA A 1 85 ? 44.373 -15.461 -56.214 1.00 62.59 85 ALA A N 1
ATOM 664 C CA . ALA A 1 85 ? 44.856 -14.862 -54.965 1.00 62.59 85 ALA A CA 1
ATOM 665 C C . ALA A 1 85 ? 44.161 -13.527 -54.618 1.00 62.59 85 ALA A C 1
ATOM 667 O O . ALA A 1 85 ? 44.692 -12.715 -53.860 1.00 62.59 85 ALA A O 1
ATOM 668 N N . GLY A 1 86 ? 42.983 -13.265 -55.193 1.00 63.66 86 GLY A N 1
ATOM 669 C CA . GLY A 1 86 ? 42.190 -12.073 -54.904 1.00 63.66 86 GLY A CA 1
ATOM 670 C C . GLY A 1 86 ? 41.185 -12.318 -53.780 1.00 63.66 86 GLY A C 1
ATOM 671 O O . GLY A 1 86 ? 40.402 -13.264 -53.841 1.00 63.66 86 GLY A O 1
ATOM 672 N N . SER A 1 87 ? 41.145 -11.435 -52.777 1.00 65.56 87 SER A N 1
ATOM 673 C CA . SER A 1 87 ? 40.038 -11.440 -51.815 1.00 65.56 87 SER A CA 1
ATOM 674 C C . SER A 1 87 ? 38.715 -11.176 -52.540 1.00 65.56 87 SER A C 1
ATOM 676 O O . SER A 1 87 ? 38.607 -10.274 -53.382 1.00 65.56 87 SER A O 1
ATOM 678 N N . ASN A 1 88 ? 37.688 -11.970 -52.232 1.00 75.81 88 ASN A N 1
ATOM 679 C CA . ASN A 1 88 ? 36.369 -11.815 -52.826 1.00 75.81 88 ASN A CA 1
ATOM 680 C C . ASN A 1 88 ? 35.699 -10.546 -52.278 1.00 75.81 88 ASN A C 1
ATOM 682 O O . ASN A 1 88 ? 34.938 -10.594 -51.313 1.00 75.81 88 ASN A O 1
ATOM 686 N N . ARG A 1 89 ? 35.931 -9.410 -52.944 1.00 76.50 89 ARG A N 1
ATOM 687 C CA . ARG A 1 89 ? 35.336 -8.103 -52.611 1.00 76.50 89 ARG A CA 1
ATOM 688 C C . ARG A 1 89 ? 33.823 -8.167 -52.387 1.00 76.50 89 ARG A C 1
ATOM 690 O O . ARG A 1 89 ? 33.305 -7.503 -51.498 1.00 76.50 89 ARG A O 1
ATOM 697 N N . ARG A 1 90 ? 33.083 -8.983 -53.154 1.00 78.00 90 ARG A N 1
ATOM 698 C CA . ARG A 1 90 ? 31.624 -9.134 -52.970 1.00 78.00 90 ARG A CA 1
ATOM 699 C C . ARG A 1 90 ? 31.281 -9.798 -51.636 1.00 78.00 90 ARG A C 1
ATOM 701 O O . ARG A 1 90 ? 30.264 -9.457 -51.040 1.00 78.00 90 ARG A O 1
ATOM 708 N N . TRP A 1 91 ? 32.100 -10.744 -51.182 1.00 82.25 91 TRP A N 1
ATOM 709 C CA . TRP A 1 91 ? 31.951 -11.367 -49.870 1.00 82.25 91 TRP A CA 1
ATOM 710 C C . TRP A 1 91 ? 32.295 -10.379 -48.750 1.00 82.25 91 TRP A C 1
ATOM 712 O O . TRP A 1 91 ? 31.514 -10.254 -47.810 1.00 82.25 91 TRP A O 1
ATOM 722 N N . GLU A 1 92 ? 33.369 -9.598 -48.900 1.00 85.25 92 GLU A N 1
ATOM 723 C CA . GLU A 1 92 ? 33.737 -8.543 -47.942 1.00 85.25 92 GLU A CA 1
ATOM 724 C C . GLU A 1 92 ? 32.623 -7.498 -47.782 1.00 85.25 92 GLU A C 1
ATOM 726 O O . GLU A 1 92 ? 32.213 -7.214 -46.658 1.00 85.25 92 GLU A O 1
ATOM 731 N N . TYR A 1 93 ? 32.063 -6.985 -48.886 1.00 86.00 93 TYR A N 1
ATOM 732 C CA . TYR A 1 93 ? 30.955 -6.023 -48.837 1.00 86.00 93 TYR A CA 1
ATOM 733 C C . TYR A 1 93 ? 29.693 -6.608 -48.195 1.00 86.00 93 TYR A C 1
ATOM 735 O O . TYR A 1 93 ? 29.040 -5.936 -47.398 1.00 86.00 93 TYR A O 1
ATOM 743 N N . ARG A 1 94 ? 29.342 -7.866 -48.503 1.00 86.75 94 ARG A N 1
ATOM 744 C CA . ARG A 1 94 ? 28.198 -8.544 -47.868 1.00 86.75 94 ARG A CA 1
ATOM 745 C C . ARG A 1 94 ? 28.418 -8.713 -46.369 1.00 86.75 94 ARG A C 1
ATOM 747 O O . ARG A 1 94 ? 27.502 -8.453 -45.596 1.00 86.75 94 ARG A O 1
ATOM 754 N N . ASN A 1 95 ? 29.620 -9.113 -45.962 1.00 89.25 95 ASN A N 1
ATOM 755 C CA . ASN A 1 95 ? 29.967 -9.288 -44.558 1.00 89.25 95 ASN A CA 1
ATOM 756 C C . ASN A 1 95 ? 29.923 -7.953 -43.796 1.00 89.25 95 ASN A C 1
ATOM 758 O O . ASN A 1 95 ? 29.327 -7.868 -42.725 1.00 89.25 95 ASN A O 1
ATOM 762 N N . GLN A 1 96 ? 30.459 -6.884 -44.391 1.00 88.88 96 GLN A N 1
ATOM 763 C CA . GLN A 1 96 ? 30.358 -5.530 -43.842 1.00 88.88 96 GLN A CA 1
ATOM 764 C C . GLN A 1 96 ? 28.899 -5.083 -43.705 1.00 88.88 96 GLN A C 1
ATOM 766 O O . GLN A 1 96 ? 28.524 -4.555 -42.661 1.00 88.88 96 GLN A O 1
ATOM 771 N N . LEU A 1 97 ? 28.054 -5.332 -44.711 1.00 92.38 97 LEU A N 1
ATOM 772 C CA . LEU A 1 97 ? 26.631 -4.997 -44.648 1.00 92.38 97 LEU A CA 1
ATOM 773 C C . LEU A 1 97 ? 25.917 -5.740 -43.508 1.00 92.38 97 LEU A C 1
ATOM 775 O O . LEU A 1 97 ? 25.153 -5.121 -42.771 1.00 92.38 97 LEU A O 1
ATOM 779 N N . PHE A 1 98 ? 26.188 -7.036 -43.318 1.00 94.00 98 PHE A N 1
ATOM 780 C CA . PHE A 1 98 ? 25.630 -7.797 -42.195 1.00 94.00 98 PHE A CA 1
ATOM 781 C C . PHE A 1 98 ? 26.082 -7.253 -40.839 1.00 94.00 98 PHE A C 1
ATOM 783 O O . PHE A 1 98 ? 25.259 -7.151 -39.931 1.00 94.00 98 PHE A O 1
ATOM 790 N N . HIS A 1 99 ? 27.349 -6.850 -40.702 1.00 92.69 99 HIS A N 1
ATOM 791 C CA . HIS A 1 99 ? 27.829 -6.199 -39.483 1.00 92.69 99 HIS A CA 1
ATOM 792 C C . HIS A 1 99 ? 27.101 -4.873 -39.228 1.00 92.69 99 HIS A C 1
ATOM 794 O O . HIS A 1 99 ? 26.632 -4.649 -38.118 1.00 92.69 99 HIS A O 1
ATOM 800 N N . TRP A 1 100 ? 26.923 -4.028 -40.249 1.00 94.25 100 TRP A N 1
ATOM 801 C CA . TRP A 1 100 ? 26.183 -2.766 -40.123 1.00 94.25 100 TRP A CA 1
ATOM 802 C C . TRP A 1 100 ? 24.711 -2.969 -39.759 1.00 94.25 100 TRP A C 1
ATOM 804 O O . TRP A 1 100 ? 24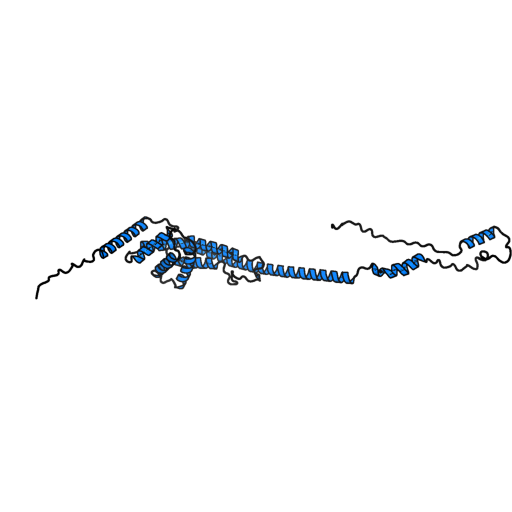.197 -2.250 -38.904 1.00 94.25 100 TRP A O 1
ATOM 814 N N . ILE A 1 101 ? 24.041 -3.967 -40.345 1.00 95.81 101 ILE A N 1
ATOM 815 C CA . ILE A 1 101 ? 22.672 -4.342 -39.958 1.00 95.81 101 ILE A CA 1
ATOM 816 C C . ILE A 1 101 ? 22.651 -4.815 -38.503 1.00 95.81 101 ILE A C 1
ATOM 818 O O . ILE A 1 101 ? 21.806 -4.368 -37.732 1.00 95.81 101 ILE A O 1
ATOM 822 N N . GLY A 1 102 ? 23.599 -5.670 -38.106 1.00 95.81 102 GLY A N 1
ATOM 823 C CA . GLY A 1 102 ? 23.731 -6.144 -36.729 1.00 95.81 102 GLY A CA 1
ATOM 824 C C . GLY A 1 102 ? 23.923 -4.998 -35.735 1.00 95.81 102 GLY A C 1
ATOM 825 O O . GLY A 1 102 ? 23.208 -4.925 -34.737 1.00 95.81 102 GLY A O 1
ATOM 826 N N . TYR A 1 103 ? 24.819 -4.055 -36.038 1.00 96.75 103 TYR A N 1
ATOM 827 C CA . TYR A 1 103 ? 25.016 -2.849 -35.235 1.00 96.75 103 TYR A CA 1
ATOM 828 C C . TYR A 1 103 ? 23.772 -1.960 -35.208 1.00 96.75 103 TYR A C 1
ATOM 830 O O . TYR A 1 103 ? 23.431 -1.443 -34.149 1.00 96.75 103 TYR A O 1
ATOM 838 N N . GLY A 1 104 ? 23.056 -1.825 -36.327 1.00 97.12 104 GLY A N 1
ATOM 839 C CA . GLY A 1 104 ? 21.797 -1.084 -36.393 1.00 97.12 104 GLY A CA 1
ATOM 840 C C . GLY A 1 104 ? 20.705 -1.697 -35.514 1.00 97.12 104 GLY A C 1
ATOM 841 O O . GLY A 1 104 ? 20.047 -0.981 -34.762 1.00 97.12 104 GLY A O 1
ATOM 842 N N . VAL A 1 105 ? 20.551 -3.024 -35.545 1.00 97.19 105 VAL A N 1
ATOM 843 C CA . VAL A 1 105 ? 19.597 -3.751 -34.693 1.00 97.19 105 VAL A CA 1
ATOM 844 C C . VAL A 1 105 ? 19.977 -3.625 -33.220 1.00 97.19 105 VAL A C 1
ATOM 846 O O . VAL A 1 105 ? 19.111 -3.331 -32.399 1.00 97.19 105 VAL A O 1
ATOM 849 N N . LEU A 1 106 ? 21.257 -3.791 -32.876 1.00 97.19 106 LEU A N 1
ATOM 850 C CA . LEU A 1 106 ? 21.743 -3.626 -31.502 1.00 97.19 106 LEU A CA 1
ATOM 851 C C . LEU A 1 106 ? 21.535 -2.196 -30.992 1.00 97.19 106 LEU A C 1
ATOM 853 O O . LEU A 1 106 ? 21.039 -2.014 -29.882 1.00 97.19 106 LEU A O 1
ATOM 857 N N . ALA A 1 107 ? 21.854 -1.185 -31.803 1.00 97.00 107 ALA A N 1
ATOM 858 C CA . ALA A 1 107 ? 21.628 0.216 -31.460 1.00 97.00 107 ALA A CA 1
ATOM 859 C C . ALA A 1 107 ? 20.131 0.519 -31.291 1.00 97.00 107 ALA A C 1
ATOM 861 O O . ALA A 1 107 ? 19.739 1.158 -30.316 1.00 97.00 107 ALA A O 1
ATOM 862 N N . GLY A 1 108 ? 19.281 0.010 -32.187 1.00 97.56 108 GLY A N 1
ATOM 863 C CA . GLY A 1 108 ? 17.828 0.141 -32.084 1.00 97.56 108 GLY A CA 1
ATOM 864 C C . GLY A 1 108 ? 17.266 -0.521 -30.824 1.00 97.56 108 GLY A C 1
ATOM 865 O O . GLY A 1 108 ? 16.500 0.101 -30.090 1.00 97.56 108 GLY A O 1
ATOM 866 N N . ALA A 1 109 ? 17.691 -1.749 -30.522 1.00 96.00 109 ALA A N 1
ATOM 867 C CA . ALA A 1 109 ? 17.293 -2.461 -29.311 1.00 96.00 109 ALA A CA 1
ATOM 868 C C . ALA A 1 109 ? 17.735 -1.718 -28.040 1.00 96.00 109 ALA A C 1
ATOM 870 O O . ALA A 1 109 ? 16.942 -1.570 -27.108 1.00 96.00 109 ALA A O 1
ATOM 871 N N . LEU A 1 110 ? 18.965 -1.192 -28.021 1.00 96.31 110 LEU A N 1
ATOM 872 C CA . LEU A 1 110 ? 19.488 -0.390 -26.915 1.00 96.31 110 LEU A CA 1
ATOM 873 C C . LEU A 1 110 ? 18.677 0.894 -26.709 1.00 96.31 110 LEU A C 1
ATOM 875 O O . LEU A 1 110 ? 18.352 1.232 -25.569 1.00 96.31 110 LEU A O 1
ATOM 879 N N . LEU A 1 111 ? 18.319 1.596 -27.788 1.00 96.06 111 LEU A N 1
ATOM 880 C CA . LEU A 1 111 ? 17.483 2.795 -27.720 1.00 96.06 111 LEU A CA 1
ATOM 881 C C . LEU A 1 111 ? 16.090 2.476 -27.170 1.00 96.06 111 LEU A C 1
ATOM 883 O O . LEU A 1 111 ? 15.641 3.154 -26.249 1.00 96.06 111 LEU A O 1
ATOM 887 N N . ILE A 1 112 ? 15.439 1.418 -27.664 1.00 92.94 112 ILE A N 1
ATOM 888 C CA . ILE A 1 112 ? 14.115 0.995 -27.184 1.00 92.94 112 ILE A CA 1
ATOM 889 C C . ILE A 1 112 ? 14.170 0.636 -25.695 1.00 92.94 112 ILE A C 1
ATOM 891 O O . ILE A 1 112 ? 13.352 1.128 -24.917 1.00 92.94 112 ILE A O 1
ATOM 895 N N . ALA A 1 113 ? 15.149 -0.173 -25.278 1.00 91.44 113 ALA A N 1
ATOM 896 C CA . ALA A 1 113 ? 15.327 -0.544 -23.876 1.00 91.44 113 ALA A CA 1
ATOM 897 C C . ALA A 1 113 ? 15.567 0.689 -22.990 1.00 91.44 113 ALA A C 1
ATOM 899 O O . ALA A 1 113 ? 14.919 0.845 -21.954 1.00 91.44 113 ALA A O 1
ATOM 900 N N . SER A 1 114 ? 16.427 1.609 -23.435 1.00 91.94 114 SER A N 1
ATOM 901 C CA . SER A 1 114 ? 16.730 2.849 -22.711 1.00 91.94 114 SER A CA 1
ATOM 902 C C . SER A 1 114 ? 15.508 3.764 -22.602 1.00 91.94 114 SER A C 1
ATOM 904 O O . SER A 1 114 ? 15.253 4.325 -21.537 1.00 91.94 114 SER A O 1
ATOM 906 N N . SER A 1 115 ? 14.709 3.889 -23.667 1.00 91.00 115 SER A N 1
ATOM 907 C CA . SER A 1 115 ? 13.450 4.643 -23.642 1.00 91.00 115 SER A CA 1
ATOM 908 C C . SER A 1 115 ? 12.428 4.014 -22.693 1.00 91.00 115 SER A C 1
ATOM 910 O O . SER A 1 115 ? 11.824 4.731 -21.897 1.00 91.00 115 SER A O 1
ATOM 912 N N . LEU A 1 116 ? 12.262 2.687 -22.718 1.00 89.38 116 LEU A N 1
ATOM 913 C CA . LEU A 1 116 ? 11.366 1.978 -21.800 1.00 89.38 116 LEU A CA 1
ATOM 914 C C . LEU A 1 116 ? 11.786 2.171 -20.338 1.00 89.38 116 LEU A C 1
ATOM 916 O O . LEU A 1 116 ? 10.940 2.460 -19.492 1.00 89.38 116 LEU A O 1
ATOM 920 N N . TRP A 1 117 ? 13.084 2.081 -20.038 1.00 91.31 117 TRP A N 1
ATOM 921 C CA . TRP A 1 117 ? 13.605 2.371 -18.703 1.00 91.31 117 TRP A CA 1
ATOM 922 C C . TRP A 1 117 ? 13.403 3.827 -18.295 1.00 91.31 117 TRP A C 1
ATOM 924 O O . TRP A 1 117 ? 12.964 4.068 -17.174 1.00 91.31 117 TRP A O 1
ATOM 934 N N . GLY A 1 118 ? 13.652 4.788 -19.187 1.00 90.81 118 GLY A N 1
ATOM 935 C CA . GLY A 1 118 ? 13.440 6.211 -18.913 1.00 90.81 118 GLY A CA 1
ATOM 936 C C . GLY A 1 118 ? 11.978 6.540 -18.600 1.00 90.81 118 GLY A C 1
ATOM 937 O O . GLY A 1 118 ? 11.689 7.208 -17.606 1.00 90.81 118 GLY A O 1
ATOM 938 N N . ILE A 1 119 ? 11.042 6.005 -19.392 1.00 89.69 119 ILE A N 1
ATOM 939 C CA . ILE A 1 119 ? 9.599 6.158 -19.159 1.00 89.69 119 ILE A CA 1
ATOM 940 C C . ILE A 1 119 ? 9.202 5.508 -17.829 1.00 89.69 119 ILE A C 1
ATOM 942 O O . ILE A 1 119 ? 8.525 6.137 -17.014 1.00 89.69 119 ILE A O 1
ATOM 946 N N . SER A 1 120 ? 9.657 4.275 -17.586 1.00 89.44 120 SER A N 1
ATOM 947 C CA . SER A 1 120 ? 9.395 3.552 -16.340 1.00 89.44 120 SER A CA 1
ATOM 948 C C . SER A 1 120 ? 9.921 4.315 -15.128 1.00 89.44 120 SER A C 1
ATOM 950 O O . SER A 1 120 ? 9.216 4.454 -14.130 1.00 89.44 120 SER A O 1
ATOM 952 N N . TYR A 1 121 ? 11.141 4.841 -15.207 1.00 89.50 121 TYR A N 1
ATOM 953 C CA . TYR A 1 121 ? 11.758 5.633 -14.150 1.00 89.50 121 TYR A CA 1
ATOM 954 C C . TYR A 1 121 ? 10.945 6.895 -13.853 1.00 89.50 121 TYR A C 1
ATOM 956 O O . TYR A 1 121 ? 10.577 7.128 -12.703 1.00 89.50 121 TYR A O 1
ATOM 964 N N . TYR A 1 122 ? 10.583 7.661 -14.885 1.00 89.81 122 TYR A N 1
ATOM 965 C CA . TYR A 1 122 ? 9.805 8.888 -14.724 1.00 89.81 122 TYR A CA 1
ATOM 966 C C . TYR A 1 122 ? 8.427 8.626 -14.101 1.00 89.81 122 TYR A C 1
ATOM 968 O O . TYR A 1 122 ? 8.036 9.300 -13.148 1.00 89.81 122 TYR A O 1
ATOM 976 N N . GLN A 1 123 ? 7.703 7.610 -14.586 1.00 87.81 123 GLN A N 1
ATOM 977 C CA . GLN A 1 123 ? 6.390 7.249 -14.043 1.00 87.81 123 GLN A CA 1
ATOM 978 C C . GLN A 1 123 ? 6.486 6.773 -12.586 1.00 87.81 123 GLN A C 1
ATOM 980 O O . GLN A 1 123 ? 5.678 7.187 -11.752 1.00 87.81 123 GLN A O 1
ATOM 985 N N . ASN A 1 124 ? 7.484 5.945 -12.255 1.00 89.06 124 ASN A N 1
ATOM 986 C CA . ASN A 1 124 ? 7.710 5.503 -10.879 1.00 89.06 124 ASN A CA 1
ATOM 987 C C . ASN A 1 124 ? 8.093 6.678 -9.973 1.00 89.06 124 ASN A C 1
ATOM 989 O O . ASN A 1 124 ? 7.548 6.796 -8.881 1.00 89.06 124 ASN A O 1
ATOM 993 N N . GLN A 1 125 ? 8.956 7.590 -10.421 1.00 89.75 125 GLN A N 1
ATOM 994 C CA . GLN A 1 125 ? 9.343 8.760 -9.636 1.00 89.75 125 GLN A CA 1
ATOM 995 C C . GLN A 1 125 ? 8.154 9.694 -9.375 1.00 89.75 125 GLN A C 1
ATOM 997 O O . GLN A 1 125 ? 7.969 10.139 -8.243 1.00 89.75 125 GLN A O 1
ATOM 1002 N N . GLN A 1 126 ? 7.302 9.937 -10.375 1.00 88.88 126 GLN A N 1
ATOM 1003 C CA . GLN A 1 126 ? 6.062 10.691 -10.177 1.00 88.88 126 GLN A CA 1
ATOM 1004 C C . GLN A 1 126 ? 5.120 10.008 -9.181 1.00 88.88 126 GLN A C 1
ATOM 1006 O O . GLN A 1 126 ? 4.492 10.681 -8.365 1.00 88.88 126 GLN A O 1
ATOM 1011 N N . TYR A 1 127 ? 5.005 8.681 -9.243 1.00 88.69 127 TYR A N 1
ATOM 1012 C CA . TYR A 1 127 ? 4.213 7.917 -8.284 1.00 88.69 127 TYR A CA 1
ATOM 1013 C C . TYR A 1 127 ? 4.773 8.048 -6.858 1.00 88.69 127 TYR A C 1
ATOM 1015 O O . TYR A 1 127 ? 4.025 8.373 -5.938 1.00 88.69 127 TYR A O 1
ATOM 1023 N N . LEU A 1 128 ? 6.090 7.901 -6.682 1.00 89.50 128 LEU A N 1
ATOM 1024 C CA . LEU A 1 128 ? 6.758 8.096 -5.392 1.00 89.50 128 LEU A CA 1
ATOM 1025 C C . LEU A 1 128 ? 6.524 9.502 -4.833 1.00 89.50 128 LEU A C 1
ATOM 1027 O O . LEU A 1 128 ? 6.240 9.647 -3.648 1.00 89.50 128 LEU A O 1
ATOM 1031 N N . GLN A 1 129 ? 6.589 10.531 -5.679 1.00 90.12 129 GLN A N 1
ATOM 1032 C CA . GLN A 1 129 ? 6.311 11.912 -5.281 1.00 90.12 129 GLN A CA 1
ATOM 1033 C C . GLN A 1 129 ? 4.857 12.106 -4.834 1.00 90.12 129 GLN A C 1
ATOM 1035 O O . GLN A 1 129 ? 4.613 12.783 -3.838 1.00 90.12 129 GLN A O 1
ATOM 1040 N N . GLN A 1 130 ? 3.890 11.485 -5.519 1.00 88.75 130 GLN A N 1
ATOM 1041 C CA . GLN A 1 130 ? 2.478 11.538 -5.122 1.00 88.75 130 GLN A CA 1
ATOM 1042 C C . GLN A 1 130 ? 2.243 10.889 -3.757 1.00 88.75 130 GLN A C 1
ATOM 1044 O O . GLN A 1 130 ? 1.514 11.444 -2.936 1.00 88.75 130 GLN A O 1
ATOM 1049 N N . VAL A 1 131 ? 2.863 9.735 -3.501 1.00 89.31 131 VAL A N 1
ATOM 1050 C CA . VAL A 1 131 ? 2.777 9.072 -2.194 1.00 89.31 131 VAL A CA 1
ATOM 1051 C C . VAL A 1 131 ? 3.461 9.929 -1.128 1.00 89.31 131 VAL A C 1
ATOM 1053 O O . VAL A 1 131 ? 2.857 10.208 -0.095 1.00 89.31 131 VAL A O 1
ATOM 1056 N N . ALA A 1 132 ? 4.673 10.425 -1.396 1.00 89.62 132 ALA A N 1
ATOM 1057 C CA . ALA A 1 132 ? 5.432 11.267 -0.472 1.00 89.62 132 ALA A CA 1
ATOM 1058 C C . ALA A 1 132 ? 4.684 12.553 -0.088 1.00 89.62 132 ALA A C 1
ATOM 1060 O O . ALA A 1 132 ? 4.728 12.956 1.071 1.00 89.62 132 ALA A O 1
ATOM 1061 N N . ALA A 1 133 ? 3.940 13.157 -1.019 1.00 89.56 133 ALA A N 1
ATOM 1062 C CA . ALA A 1 133 ? 3.117 14.335 -0.749 1.00 89.56 133 ALA A CA 1
ATOM 1063 C C . ALA A 1 133 ? 1.939 14.057 0.206 1.00 89.56 133 ALA A C 1
ATOM 1065 O O . ALA A 1 133 ? 1.474 14.969 0.885 1.00 89.56 133 ALA A O 1
ATOM 1066 N N . ARG A 1 134 ? 1.461 12.807 0.300 1.00 88.44 134 ARG A N 1
ATOM 1067 C CA . ARG A 1 134 ? 0.369 12.412 1.212 1.00 88.44 134 ARG A CA 1
ATOM 1068 C C . ARG A 1 134 ? 0.854 12.060 2.617 1.00 88.44 134 ARG A C 1
ATOM 1070 O O . ARG A 1 134 ? 0.094 12.193 3.572 1.00 88.44 134 ARG A O 1
ATOM 1077 N N . VAL A 1 135 ? 2.112 11.639 2.759 1.00 89.25 135 VAL A N 1
ATOM 1078 C CA . VAL A 1 135 ? 2.725 11.287 4.052 1.00 89.25 135 VAL A CA 1
ATOM 1079 C C . VAL A 1 135 ? 2.608 12.391 5.118 1.00 89.25 135 VAL A C 1
ATOM 1081 O O . VAL A 1 135 ? 2.221 12.050 6.237 1.00 89.25 135 VAL A O 1
ATOM 1084 N N . PRO A 1 136 ? 2.906 13.683 4.851 1.00 89.75 136 PRO A N 1
ATOM 1085 C CA . PRO A 1 136 ? 2.803 14.718 5.882 1.00 89.75 136 PRO A CA 1
ATOM 1086 C C . PRO A 1 136 ? 1.367 14.904 6.385 1.00 89.75 136 PRO A C 1
ATOM 1088 O O . PRO A 1 136 ? 1.167 14.981 7.593 1.00 89.75 136 PRO A O 1
ATOM 1091 N N . LEU A 1 137 ? 0.369 14.854 5.496 1.00 87.88 137 LEU A N 1
ATOM 1092 C CA . LEU A 1 137 ? -1.045 14.965 5.876 1.00 87.88 137 LEU A CA 1
ATOM 1093 C C . LEU A 1 137 ? -1.472 13.827 6.814 1.00 87.88 137 LEU A C 1
ATOM 1095 O O . LEU A 1 137 ? -2.148 14.054 7.813 1.00 87.88 137 LEU A O 1
ATOM 1099 N N . ILE A 1 138 ? -1.039 12.595 6.529 1.00 87.12 138 ILE A N 1
ATOM 1100 C CA . ILE A 1 138 ? -1.317 11.444 7.399 1.00 87.12 138 ILE A CA 1
ATOM 1101 C C . ILE A 1 138 ? -0.575 11.569 8.732 1.00 87.12 138 ILE A C 1
ATOM 1103 O O . ILE A 1 138 ? -1.109 11.185 9.771 1.00 87.12 138 ILE A O 1
ATOM 1107 N N . ARG A 1 139 ? 0.646 12.114 8.731 1.00 87.25 139 ARG A N 1
ATOM 1108 C CA . ARG A 1 139 ? 1.409 12.347 9.963 1.00 87.25 139 ARG A CA 1
ATOM 1109 C C . ARG A 1 139 ? 0.697 13.341 10.879 1.00 87.25 139 ARG A C 1
ATOM 1111 O O . ARG A 1 139 ? 0.593 13.075 12.073 1.00 87.25 139 ARG A O 1
ATOM 1118 N N . GLU A 1 140 ? 0.184 14.438 10.333 1.00 87.62 140 GLU A N 1
ATOM 1119 C CA . GLU A 1 140 ? -0.604 15.415 11.093 1.00 87.62 140 GLU A CA 1
ATOM 1120 C C . GLU A 1 140 ? -1.900 14.795 11.631 1.00 87.62 140 GLU A C 1
ATOM 1122 O O . GLU A 1 140 ? -2.191 14.913 12.821 1.00 87.62 140 GLU A O 1
ATOM 1127 N N . GLN A 1 141 ? -2.630 14.039 10.801 1.00 85.56 141 GLN A N 1
ATOM 1128 C CA . GLN A 1 141 ? -3.826 13.306 11.241 1.00 85.56 141 GLN A CA 1
ATOM 1129 C C . GLN A 1 141 ? -3.511 12.303 12.357 1.00 85.56 141 GLN A C 1
ATOM 1131 O O . GLN A 1 141 ? -4.256 12.208 13.329 1.00 85.56 141 GLN A O 1
ATOM 1136 N N . SER A 1 142 ? -2.385 11.589 12.264 1.00 85.50 142 SER A N 1
ATOM 1137 C CA . SER A 1 142 ? -1.945 10.665 13.312 1.00 85.50 142 SER A CA 1
ATOM 1138 C C . SER A 1 142 ? -1.729 11.388 14.639 1.00 85.50 142 SER A C 1
ATOM 1140 O O . SER A 1 142 ? -2.101 10.855 15.681 1.00 85.50 142 SER A O 1
ATOM 1142 N N . GLN A 1 143 ? -1.137 12.585 14.622 1.00 84.75 143 GLN A N 1
ATOM 1143 C CA . GLN A 1 143 ? -0.935 13.370 15.839 1.00 84.75 143 GLN A CA 1
ATOM 1144 C C . GLN A 1 143 ? -2.270 13.818 16.433 1.00 84.75 143 GLN A C 1
ATOM 1146 O O . GLN A 1 143 ? -2.466 13.675 17.636 1.00 84.75 143 GLN A O 1
ATOM 1151 N N . GLN A 1 144 ? -3.208 14.286 15.611 1.00 84.50 144 GLN A N 1
ATOM 1152 C CA . GLN A 1 144 ? -4.540 14.682 16.078 1.00 84.50 144 GLN A CA 1
ATOM 1153 C C . GLN A 1 144 ? -5.281 13.511 16.735 1.00 84.50 144 GLN A C 1
ATOM 1155 O O . GLN A 1 144 ? -5.806 13.650 17.835 1.00 84.50 144 GLN A O 1
ATOM 1160 N N . VAL A 1 145 ? -5.254 12.339 16.101 1.00 83.25 145 VAL A N 1
ATOM 1161 C CA . VAL A 1 145 ? -5.938 11.132 16.577 1.00 83.25 145 VAL A CA 1
ATOM 1162 C C . VAL A 1 145 ? -5.372 10.605 17.899 1.00 83.25 145 VAL A C 1
ATOM 1164 O O . VAL A 1 145 ? -6.138 10.143 18.743 1.00 83.25 145 VAL A O 1
ATOM 1167 N N . ILE A 1 146 ? -4.051 10.667 18.095 1.00 80.06 146 ILE A N 1
ATOM 1168 C CA . ILE A 1 146 ? -3.397 10.195 19.329 1.00 80.06 146 ILE A CA 1
ATOM 1169 C C . ILE A 1 146 ? -3.768 11.069 20.536 1.00 80.06 146 ILE A C 1
ATOM 1171 O O . ILE A 1 146 ? -3.870 10.556 21.647 1.00 80.06 146 ILE A O 1
ATOM 1175 N N . HIS A 1 147 ? -3.969 12.374 20.332 1.00 76.75 147 HIS A N 1
ATOM 1176 C CA . HIS A 1 147 ? -4.297 13.312 21.413 1.00 76.75 147 HIS A CA 1
ATOM 1177 C C . HIS A 1 147 ? -5.803 13.430 21.678 1.00 76.75 147 HIS A C 1
ATOM 1179 O O . HIS A 1 147 ? -6.200 14.008 22.688 1.00 76.75 147 HIS A O 1
ATOM 1185 N N . GLN A 1 148 ? -6.646 12.905 20.787 1.00 76.31 148 GLN A N 1
ATOM 1186 C CA . GLN A 1 148 ? -8.088 12.896 20.992 1.00 76.3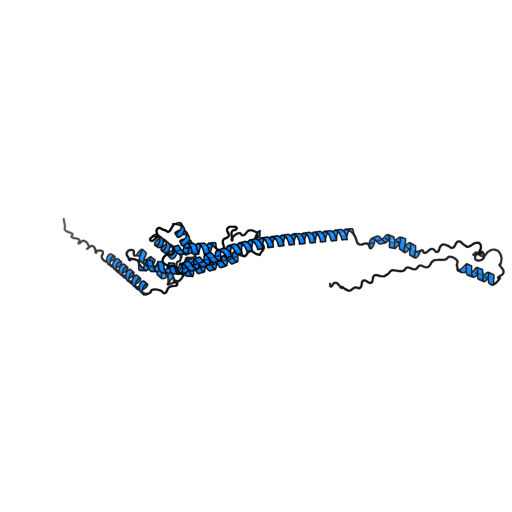1 148 GLN A CA 1
ATOM 1187 C C . GLN A 1 148 ? -8.494 11.847 22.036 1.00 76.31 148 GLN A C 1
ATOM 1189 O O . GLN A 1 148 ? -7.956 10.733 22.031 1.00 76.31 148 GLN A O 1
ATOM 1194 N N . PRO A 1 149 ? -9.466 12.170 22.908 1.00 69.06 149 PRO A N 1
ATOM 1195 C CA . PRO A 1 149 ? -10.030 11.194 23.825 1.00 69.06 149 PRO A CA 1
ATOM 1196 C C . PRO A 1 149 ? -10.610 10.005 23.049 1.00 69.06 149 PRO A C 1
ATOM 1198 O O . PRO A 1 149 ? -11.169 10.142 21.962 1.00 69.06 149 PRO A O 1
ATOM 1201 N N . ALA A 1 150 ? -10.447 8.810 23.612 1.00 68.31 150 ALA A N 1
ATOM 1202 C CA . ALA A 1 150 ? -10.795 7.535 22.989 1.00 68.31 150 ALA A CA 1
ATOM 1203 C C . ALA A 1 150 ? -12.311 7.237 22.972 1.00 68.31 150 ALA A C 1
ATOM 1205 O O . ALA A 1 150 ? -12.704 6.084 22.807 1.00 68.31 150 ALA A O 1
ATOM 1206 N N . ASP A 1 151 ? -13.152 8.260 23.130 1.00 68.38 151 ASP A N 1
ATOM 1207 C CA . ASP A 1 151 ? -14.582 8.110 23.411 1.00 68.38 151 ASP A CA 1
ATOM 1208 C C . ASP A 1 151 ? -15.378 7.607 22.201 1.00 68.38 151 ASP A C 1
ATOM 1210 O O . ASP A 1 151 ? -16.380 6.912 22.367 1.00 68.38 151 ASP A O 1
ATOM 1214 N N . ASN A 1 152 ? -14.924 7.909 20.980 1.00 77.81 152 ASN A N 1
ATOM 1215 C CA . ASN A 1 152 ? -15.603 7.500 19.758 1.00 77.81 152 ASN A CA 1
ATOM 1216 C C . ASN A 1 152 ? -14.691 6.674 18.837 1.00 77.81 152 ASN A C 1
ATOM 1218 O O . ASN A 1 152 ? -13.629 7.119 18.399 1.00 77.81 152 ASN A O 1
ATOM 1222 N N . ILE A 1 153 ? -15.114 5.454 18.500 1.00 85.25 153 ILE A N 1
ATOM 1223 C CA . ILE A 1 153 ? -14.412 4.589 17.539 1.00 85.25 153 ILE A CA 1
ATOM 1224 C C . ILE A 1 153 ? -14.489 5.158 16.110 1.00 85.25 153 ILE A C 1
ATOM 1226 O O . ILE A 1 153 ? -13.533 5.006 15.348 1.00 85.25 153 ILE A O 1
ATOM 1230 N N . PHE A 1 154 ? -15.581 5.843 15.751 1.00 86.19 154 PHE A N 1
ATOM 1231 C CA . PHE A 1 154 ? -15.816 6.338 14.390 1.00 86.19 154 PHE A CA 1
ATOM 1232 C C . PHE A 1 154 ? -14.843 7.456 13.977 1.00 86.19 154 PHE A C 1
ATOM 1234 O O . PHE A 1 154 ? -14.513 7.566 12.798 1.00 86.19 154 PHE A O 1
ATOM 1241 N N . ASP A 1 155 ? -14.281 8.203 14.930 1.00 85.88 155 ASP A N 1
ATOM 1242 C CA . ASP A 1 155 ? -13.313 9.278 14.654 1.00 85.88 155 ASP A CA 1
ATOM 1243 C C . ASP A 1 155 ? -11.989 8.752 14.063 1.00 85.88 155 ASP A C 1
ATOM 1245 O O . ASP A 1 155 ? -11.246 9.492 13.417 1.00 85.88 155 ASP A O 1
ATOM 1249 N N . LEU A 1 156 ? -11.695 7.454 14.229 1.00 87.62 156 LEU A N 1
ATOM 1250 C CA . LEU A 1 156 ? -10.537 6.801 13.607 1.00 87.62 156 LEU A CA 1
ATOM 1251 C C . LEU A 1 156 ? -10.743 6.480 12.127 1.00 87.62 156 LEU A C 1
ATOM 1253 O O . LEU A 1 156 ? -9.758 6.294 11.408 1.00 87.62 156 LEU A O 1
ATOM 1257 N N . LEU A 1 157 ? -11.992 6.384 11.662 1.00 89.50 157 LEU A N 1
ATOM 1258 C CA . LEU A 1 157 ? -12.296 5.920 10.308 1.00 89.50 157 LEU A CA 1
ATOM 1259 C C . LEU A 1 157 ? -11.618 6.758 9.225 1.00 89.50 157 LEU A C 1
ATOM 1261 O O . LEU A 1 157 ? -11.008 6.159 8.339 1.00 89.50 157 LEU A O 1
ATOM 1265 N N . PRO A 1 158 ? -11.646 8.107 9.254 1.00 89.81 158 PRO A N 1
ATOM 1266 C CA . PRO A 1 158 ? -10.973 8.901 8.231 1.00 89.81 158 PRO A CA 1
ATOM 1267 C C . PRO A 1 158 ? -9.471 8.602 8.163 1.00 89.81 158 PRO A C 1
ATOM 1269 O O . PRO A 1 158 ? -8.923 8.442 7.072 1.00 89.81 158 PRO A O 1
ATOM 1272 N N . PHE A 1 159 ? -8.817 8.454 9.318 1.00 90.12 159 PHE A N 1
ATOM 1273 C CA . PHE A 1 159 ? -7.392 8.149 9.405 1.00 90.12 159 PHE A CA 1
ATOM 1274 C C . PHE A 1 159 ? -7.065 6.746 8.868 1.00 90.12 159 PHE A C 1
ATOM 1276 O O . PHE A 1 159 ? -6.190 6.602 8.012 1.00 90.12 159 PHE A O 1
ATOM 1283 N N . LEU A 1 160 ? -7.801 5.718 9.304 1.00 90.88 160 LEU A N 1
ATOM 1284 C CA . LEU A 1 160 ? -7.607 4.337 8.846 1.00 90.88 160 LEU A CA 1
ATOM 1285 C C . LEU A 1 160 ? -7.894 4.190 7.345 1.00 90.88 160 LEU A C 1
ATOM 1287 O O . LEU A 1 160 ? -7.117 3.564 6.623 1.00 90.88 160 LEU A O 1
ATOM 1291 N N . ASN A 1 161 ? -8.951 4.835 6.848 1.00 91.50 161 ASN A N 1
ATOM 1292 C CA . ASN A 1 161 ? -9.269 4.885 5.423 1.00 91.50 161 ASN A CA 1
ATOM 1293 C C . ASN A 1 161 ? -8.147 5.547 4.608 1.00 91.50 161 ASN A C 1
ATOM 1295 O O . ASN A 1 161 ? -7.812 5.075 3.519 1.00 91.50 161 ASN A O 1
ATOM 1299 N N . ASN A 1 162 ? -7.558 6.637 5.110 1.00 89.75 162 ASN A N 1
ATOM 1300 C CA . ASN A 1 162 ? -6.455 7.322 4.434 1.00 89.75 162 ASN A CA 1
ATOM 1301 C C . ASN A 1 162 ? -5.174 6.479 4.419 1.00 89.75 162 ASN A C 1
ATOM 1303 O O . ASN A 1 162 ? -4.472 6.482 3.409 1.00 89.75 162 ASN A O 1
ATOM 1307 N N . LEU A 1 163 ? -4.899 5.712 5.481 1.00 88.81 163 LEU A N 1
ATOM 1308 C CA . LEU A 1 163 ? -3.774 4.774 5.518 1.00 88.81 163 LEU A CA 1
ATOM 1309 C C . LEU A 1 163 ? -3.904 3.670 4.464 1.00 88.81 163 LEU A C 1
ATOM 1311 O O . LEU A 1 163 ? -2.953 3.418 3.728 1.00 88.81 163 LEU A O 1
ATOM 1315 N N . VAL A 1 164 ? -5.086 3.064 4.328 1.00 89.25 164 VAL A N 1
ATOM 1316 C CA . VAL A 1 164 ? -5.337 2.033 3.300 1.00 89.25 164 VAL A CA 1
ATOM 1317 C C . VAL A 1 164 ? -5.217 2.608 1.888 1.00 89.25 164 VAL A C 1
ATOM 1319 O O . VAL A 1 164 ? -4.739 1.942 0.972 1.00 89.25 164 VAL A O 1
ATOM 1322 N N . LYS A 1 165 ? -5.617 3.870 1.698 1.00 87.94 165 LYS A N 1
ATOM 1323 C CA . LYS A 1 165 ? -5.541 4.566 0.405 1.00 87.94 165 LYS A CA 1
ATOM 1324 C C . LYS A 1 165 ? -4.165 5.160 0.099 1.00 87.94 165 LYS A C 1
ATOM 1326 O O . LYS A 1 165 ? -3.952 5.616 -1.024 1.00 87.94 165 LYS A O 1
ATOM 1331 N N . LEU A 1 166 ? -3.230 5.159 1.050 1.00 86.62 166 LEU A N 1
ATOM 1332 C CA . LEU A 1 166 ? -1.898 5.740 0.888 1.00 86.62 166 LEU A CA 1
ATOM 1333 C C . LEU A 1 166 ? -1.142 5.205 -0.346 1.00 86.62 166 LEU A C 1
ATOM 1335 O O . LEU A 1 166 ? -0.686 6.037 -1.135 1.00 86.62 166 LEU A O 1
ATOM 1339 N N . PRO A 1 167 ? -1.035 3.877 -0.574 1.00 85.06 167 PRO A N 1
ATOM 1340 C CA . PRO A 1 167 ? -0.324 3.346 -1.735 1.00 85.06 167 PRO A CA 1
ATOM 1341 C C . PRO A 1 167 ? -1.121 3.494 -3.038 1.00 85.06 167 PRO A C 1
ATOM 1343 O O . PRO A 1 167 ? -0.521 3.441 -4.114 1.00 85.06 167 PRO A O 1
ATOM 1346 N N . LEU A 1 168 ? -2.447 3.685 -2.967 1.00 82.75 168 LEU A N 1
ATOM 1347 C CA . LEU A 1 168 ? -3.326 3.721 -4.136 1.00 82.75 168 LEU A CA 1
ATOM 1348 C C . LEU A 1 168 ? -3.038 4.943 -5.010 1.00 82.75 168 LEU A C 1
ATOM 1350 O O . LEU A 1 168 ? -3.042 6.092 -4.555 1.00 82.75 168 LEU A O 1
ATOM 1354 N N . SER A 1 169 ? -2.856 4.703 -6.304 1.00 75.56 169 SER A N 1
ATOM 1355 C CA . SER A 1 169 ? -2.723 5.764 -7.296 1.00 75.56 169 SER A CA 1
ATOM 1356 C C . SER A 1 169 ? -4.048 5.966 -8.035 1.00 75.56 169 SER A C 1
ATOM 1358 O O . SER A 1 169 ? -4.776 5.012 -8.290 1.00 75.56 169 SER A O 1
ATOM 1360 N N . ALA A 1 170 ? -4.353 7.204 -8.428 1.00 70.38 170 ALA A N 1
ATOM 1361 C CA . ALA A 1 170 ? -5.517 7.485 -9.274 1.00 70.38 170 ALA A CA 1
ATOM 1362 C C . ALA A 1 170 ? -5.287 7.103 -10.750 1.00 70.38 170 ALA A C 1
ATOM 1364 O O . ALA A 1 170 ? -6.225 7.097 -11.539 1.00 70.38 170 ALA A O 1
ATOM 1365 N N . ARG A 1 171 ? -4.032 6.835 -11.141 1.00 66.81 171 ARG A N 1
ATOM 1366 C CA . ARG A 1 171 ? -3.624 6.642 -12.541 1.00 66.81 171 ARG A CA 1
ATOM 1367 C C . ARG A 1 171 ? -3.496 5.173 -12.942 1.00 66.81 171 ARG A C 1
ATOM 1369 O O . ARG A 1 171 ? -3.541 4.878 -14.130 1.00 66.81 171 ARG A O 1
ATOM 1376 N N . PHE A 1 172 ? -3.302 4.271 -11.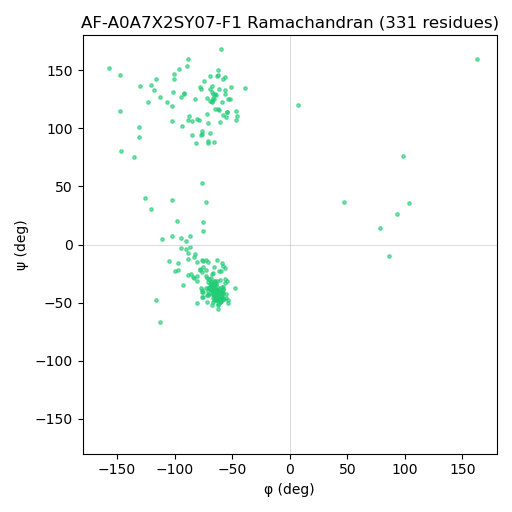983 1.00 71.62 172 PHE A N 1
ATOM 1377 C CA . PHE A 1 172 ? -3.144 2.839 -12.227 1.00 71.62 172 PHE A CA 1
ATOM 1378 C C . PHE A 1 172 ? -3.488 2.006 -10.982 1.00 71.62 172 PHE A C 1
ATOM 1380 O O . PHE A 1 172 ? -3.301 2.452 -9.846 1.00 71.62 172 PHE A O 1
ATOM 1387 N N . SER A 1 173 ? -3.937 0.770 -11.204 1.00 72.56 173 SER A N 1
ATOM 1388 C CA . SER A 1 173 ? -4.104 -0.250 -10.163 1.00 72.56 173 SER A CA 1
ATOM 1389 C C . SER A 1 173 ? -2.761 -0.869 -9.779 1.00 72.56 173 SER A C 1
ATOM 1391 O O . SER A 1 173 ? -1.992 -1.235 -10.668 1.00 72.56 173 SER A O 1
ATOM 1393 N N . LEU A 1 174 ? -2.500 -1.048 -8.481 1.00 71.69 174 LEU A N 1
ATOM 1394 C CA . LEU A 1 174 ? -1.296 -1.749 -8.011 1.00 71.69 174 LEU A CA 1
ATOM 1395 C C . LEU A 1 174 ? -1.279 -3.228 -8.415 1.00 71.69 174 LEU A C 1
ATOM 1397 O O . LEU A 1 174 ? -0.209 -3.752 -8.698 1.00 71.69 174 LEU A O 1
ATOM 1401 N N . ASP A 1 175 ? -2.450 -3.863 -8.522 1.00 71.19 175 ASP A N 1
ATOM 1402 C CA . ASP A 1 175 ? -2.562 -5.280 -8.903 1.00 71.19 175 ASP A CA 1
ATOM 1403 C C . ASP A 1 175 ? -2.201 -5.520 -10.375 1.00 71.19 175 ASP A C 1
ATOM 1405 O O . ASP A 1 175 ? -1.694 -6.575 -10.747 1.00 71.19 175 ASP A O 1
ATOM 1409 N N . ASN A 1 176 ? -2.436 -4.515 -11.225 1.00 73.06 176 ASN A N 1
ATOM 1410 C CA . ASN A 1 176 ? -2.150 -4.559 -12.656 1.00 73.06 176 ASN A CA 1
ATOM 1411 C C . ASN A 1 176 ? -1.463 -3.260 -13.108 1.00 73.06 176 ASN A C 1
ATOM 1413 O O . ASN A 1 176 ? -2.105 -2.402 -13.723 1.00 73.06 176 ASN A O 1
ATOM 1417 N N . PRO A 1 177 ? -0.163 -3.075 -12.807 1.00 79.56 177 PRO A N 1
ATOM 1418 C CA . PRO A 1 177 ? 0.555 -1.896 -13.256 1.00 79.56 177 PRO A CA 1
ATOM 1419 C C . PRO A 1 177 ? 0.752 -1.947 -14.783 1.00 79.56 177 PRO A C 1
ATOM 1421 O O . PRO A 1 177 ? 0.957 -3.028 -15.350 1.00 79.56 177 PRO A O 1
ATOM 1424 N N . PRO A 1 178 ? 0.718 -0.796 -15.476 1.00 79.38 178 PRO A N 1
ATOM 1425 C CA . PRO A 1 178 ? 0.920 -0.745 -16.919 1.00 79.38 178 PRO A CA 1
ATOM 1426 C C . PRO A 1 178 ? 2.321 -1.242 -17.298 1.00 79.38 178 PRO A C 1
ATOM 1428 O O . PRO A 1 178 ? 3.285 -1.070 -16.548 1.00 79.38 178 PRO A O 1
ATOM 1431 N N . LEU A 1 179 ? 2.455 -1.831 -18.494 1.00 76.94 179 LEU A N 1
ATOM 1432 C CA . LEU A 1 179 ? 3.731 -2.372 -18.993 1.00 76.94 179 LEU A CA 1
ATOM 1433 C C . LEU A 1 179 ? 4.860 -1.330 -18.979 1.00 76.94 179 LEU A C 1
ATOM 1435 O O . LEU A 1 179 ? 6.007 -1.673 -18.709 1.00 76.94 179 LEU A O 1
ATOM 1439 N N . THR A 1 180 ? 4.521 -0.052 -19.170 1.00 77.44 180 THR A N 1
ATOM 1440 C CA . THR A 1 180 ? 5.457 1.080 -19.109 1.00 77.44 180 THR A CA 1
ATOM 1441 C C . THR A 1 180 ? 6.119 1.261 -17.746 1.00 77.44 180 THR A C 1
ATOM 1443 O O . THR A 1 180 ? 7.191 1.846 -17.695 1.00 77.44 180 THR A O 1
ATOM 1446 N N . MET A 1 181 ? 5.528 0.759 -16.656 1.00 76.25 181 MET A N 1
ATOM 1447 C CA . MET A 1 181 ? 6.119 0.788 -15.308 1.00 76.25 181 MET A CA 1
ATOM 1448 C C . MET A 1 181 ? 6.820 -0.525 -14.939 1.00 76.25 181 MET A C 1
ATOM 1450 O O . MET A 1 181 ? 7.592 -0.556 -13.983 1.00 76.25 181 MET A O 1
ATOM 1454 N N . ARG A 1 182 ? 6.560 -1.611 -15.683 1.00 78.44 182 ARG A N 1
ATOM 1455 C CA . ARG A 1 182 ? 7.006 -2.985 -15.380 1.00 78.44 182 ARG A CA 1
ATOM 1456 C C . ARG A 1 182 ? 8.397 -3.323 -15.914 1.00 78.44 182 ARG A C 1
ATOM 1458 O O . ARG A 1 182 ? 8.825 -4.465 -15.781 1.00 78.44 182 ARG A O 1
ATOM 1465 N N . ALA A 1 183 ? 9.132 -2.354 -16.457 1.00 79.44 183 ALA A N 1
ATOM 1466 C CA . ALA A 1 183 ? 10.482 -2.547 -16.994 1.00 79.44 183 ALA A CA 1
ATOM 1467 C C . ALA A 1 183 ? 11.564 -2.747 -15.899 1.00 79.44 183 ALA A C 1
ATOM 1469 O O . ALA A 1 183 ? 12.679 -2.251 -16.025 1.00 79.44 183 ALA A O 1
ATOM 1470 N N . GLY A 1 184 ? 11.233 -3.434 -14.797 1.00 73.44 184 GLY A N 1
ATOM 1471 C CA . GLY A 1 184 ? 12.137 -3.782 -13.691 1.00 73.44 184 GLY A CA 1
ATOM 1472 C C . GLY A 1 184 ? 12.293 -2.727 -12.588 1.00 73.44 184 GLY A C 1
ATOM 1473 O O . GLY A 1 184 ? 12.845 -3.031 -11.535 1.00 73.44 184 GLY A O 1
ATOM 1474 N N . LEU A 1 185 ? 11.781 -1.508 -12.780 1.00 78.56 185 LEU A N 1
ATOM 1475 C CA . LEU A 1 185 ? 11.943 -0.392 -11.830 1.00 78.56 185 LEU A CA 1
ATOM 1476 C C . LEU A 1 185 ? 10.702 -0.117 -10.967 1.00 78.56 185 LEU A C 1
ATOM 1478 O O . LEU A 1 185 ? 10.665 0.875 -10.239 1.00 78.56 185 LEU A O 1
ATOM 1482 N N . TYR A 1 186 ? 9.684 -0.975 -11.042 1.00 82.38 186 TYR A N 1
ATOM 1483 C CA . TYR A 1 186 ? 8.446 -0.793 -10.295 1.00 82.38 186 TYR A CA 1
ATOM 1484 C C . TYR A 1 186 ? 8.659 -0.956 -8.788 1.00 82.38 186 TYR A C 1
ATOM 1486 O O . TYR A 1 186 ? 9.108 -2.003 -8.322 1.00 82.38 186 TYR A O 1
ATOM 1494 N N . ARG A 1 187 ? 8.300 0.075 -8.017 1.00 82.56 187 ARG A N 1
ATOM 1495 C CA . ARG A 1 187 ? 8.406 0.082 -6.545 1.00 82.56 187 ARG A CA 1
ATOM 1496 C C . ARG A 1 187 ? 7.052 0.055 -5.831 1.00 82.56 187 ARG A C 1
ATOM 1498 O O . ARG A 1 187 ? 7.028 0.122 -4.608 1.00 82.56 187 ARG A O 1
ATOM 1505 N N . GLY A 1 188 ? 5.939 -0.070 -6.558 1.00 84.75 188 GLY A N 1
ATOM 1506 C CA . GLY A 1 188 ? 4.596 -0.043 -5.963 1.00 84.75 188 GLY A CA 1
ATOM 1507 C C . GLY A 1 188 ? 4.360 -1.137 -4.924 1.00 84.75 188 GLY A C 1
ATOM 1508 O O . GLY A 1 188 ? 3.875 -0.815 -3.848 1.00 84.75 188 GLY A O 1
ATOM 1509 N N . ASN A 1 189 ? 4.816 -2.370 -5.180 1.00 84.88 189 ASN A N 1
ATOM 1510 C CA . ASN A 1 189 ? 4.678 -3.484 -4.229 1.00 84.88 189 ASN A CA 1
ATOM 1511 C C . ASN A 1 189 ? 5.361 -3.190 -2.883 1.00 84.88 189 ASN A C 1
ATOM 1513 O O . ASN A 1 189 ? 4.791 -3.391 -1.820 1.00 84.88 189 ASN A O 1
ATOM 1517 N N . GLN A 1 190 ? 6.572 -2.629 -2.916 1.00 87.50 190 GLN A N 1
ATOM 1518 C CA . GLN A 1 190 ? 7.309 -2.298 -1.689 1.00 87.50 190 GLN A CA 1
ATOM 1519 C C . GLN A 1 190 ? 6.585 -1.221 -0.872 1.00 87.50 190 GLN A C 1
ATOM 1521 O O . GLN A 1 190 ? 6.616 -1.240 0.356 1.00 87.50 190 GLN A O 1
ATOM 1526 N N . ILE A 1 191 ? 5.916 -0.284 -1.549 1.00 89.38 191 ILE A N 1
ATOM 1527 C CA . ILE A 1 191 ? 5.138 0.768 -0.893 1.00 89.38 191 ILE A CA 1
ATOM 1528 C C . ILE A 1 191 ? 3.818 0.226 -0.360 1.00 89.38 191 ILE A C 1
ATOM 1530 O O . ILE A 1 191 ? 3.435 0.604 0.744 1.00 89.38 191 ILE A O 1
ATOM 1534 N N . SER A 1 192 ? 3.123 -0.640 -1.105 1.00 88.81 192 SER A N 1
ATOM 1535 C CA . SER A 1 192 ? 1.898 -1.275 -0.615 1.00 88.81 192 SER A CA 1
ATOM 1536 C C . SER A 1 192 ? 2.173 -2.125 0.612 1.00 88.81 192 SER A C 1
ATOM 1538 O O . SER A 1 192 ? 1.445 -1.998 1.589 1.00 88.81 192 SER A O 1
ATOM 1540 N N . ASP A 1 193 ? 3.257 -2.901 0.607 1.00 89.62 193 ASP A N 1
ATOM 1541 C CA . ASP A 1 193 ? 3.645 -3.739 1.742 1.00 89.62 193 ASP A CA 1
ATOM 1542 C C . ASP A 1 193 ? 3.980 -2.874 2.963 1.00 89.62 193 ASP A C 1
ATOM 1544 O O . ASP A 1 193 ? 3.481 -3.113 4.063 1.00 89.62 193 ASP A O 1
ATOM 1548 N N . ALA A 1 194 ? 4.760 -1.804 2.771 1.00 89.50 194 ALA A N 1
ATOM 1549 C CA . ALA A 1 194 ? 5.079 -0.866 3.844 1.00 89.50 194 ALA A CA 1
ATOM 1550 C C . ALA A 1 194 ? 3.824 -0.164 4.395 1.00 89.50 194 ALA A C 1
ATOM 1552 O O . ALA A 1 194 ? 3.657 -0.056 5.610 1.00 89.50 194 ALA A O 1
ATOM 1553 N N . ALA A 1 195 ? 2.920 0.289 3.522 1.00 90.88 195 ALA A N 1
ATOM 1554 C CA . ALA A 1 195 ? 1.663 0.909 3.929 1.00 90.88 195 ALA A CA 1
ATOM 1555 C C . ALA A 1 195 ? 0.749 -0.082 4.664 1.00 90.88 195 ALA A C 1
ATOM 1557 O O . ALA A 1 195 ? 0.110 0.291 5.646 1.00 90.88 195 ALA A O 1
ATOM 1558 N N . TRP A 1 196 ? 0.731 -1.345 4.238 1.00 91.81 196 TRP A N 1
ATOM 1559 C CA . TRP A 1 196 ? -0.032 -2.407 4.882 1.00 91.81 196 TRP A CA 1
ATOM 1560 C C . TRP A 1 196 ? 0.476 -2.700 6.294 1.00 91.81 196 TRP A C 1
ATOM 1562 O O . TRP A 1 196 ? -0.319 -2.764 7.229 1.00 91.81 196 TRP A O 1
ATOM 1572 N N . VAL A 1 197 ? 1.796 -2.780 6.486 1.00 91.50 197 VAL A N 1
ATOM 1573 C CA . VAL A 1 197 ? 2.404 -2.927 7.820 1.00 91.50 197 VAL A CA 1
ATOM 1574 C C . VAL A 1 197 ? 2.053 -1.738 8.718 1.00 91.50 197 VAL A C 1
ATOM 1576 O O . VAL A 1 197 ? 1.670 -1.926 9.874 1.00 91.50 197 VAL A O 1
ATOM 1579 N N . LEU A 1 198 ? 2.130 -0.508 8.199 1.00 91.19 198 LEU A N 1
ATOM 1580 C CA . LEU A 1 198 ? 1.733 0.689 8.949 1.00 91.19 198 LEU A CA 1
ATOM 1581 C C . LEU A 1 198 ? 0.250 0.664 9.334 1.00 91.19 198 LEU A C 1
ATOM 1583 O O . LEU A 1 198 ? -0.093 0.992 10.468 1.00 91.19 198 LEU A O 1
ATOM 1587 N N . TYR A 1 199 ? -0.619 0.240 8.418 1.00 93.44 199 TYR A N 1
ATOM 1588 C CA . TYR A 1 199 ? -2.047 0.085 8.666 1.00 93.44 199 TYR A CA 1
ATOM 1589 C C . TYR A 1 199 ? -2.332 -0.967 9.747 1.00 93.44 199 TYR A C 1
ATOM 1591 O O . TYR A 1 199 ? -3.053 -0.676 10.700 1.00 93.44 199 TYR A O 1
ATOM 1599 N N . GLN A 1 200 ? -1.713 -2.149 9.673 1.00 92.19 200 GLN A N 1
ATOM 1600 C CA . GLN A 1 200 ? -1.856 -3.182 10.705 1.00 92.19 200 GLN A CA 1
ATOM 1601 C C . GLN A 1 200 ? -1.384 -2.694 12.079 1.00 92.19 200 GLN A C 1
ATOM 1603 O O . GLN A 1 200 ? -2.035 -2.953 13.093 1.00 92.19 200 GLN A O 1
ATOM 1608 N N . ASN A 1 201 ? -0.278 -1.950 12.120 1.00 91.12 201 ASN A N 1
ATOM 1609 C CA . ASN A 1 201 ? 0.211 -1.352 13.357 1.00 91.12 201 ASN A CA 1
ATOM 1610 C C . ASN A 1 201 ? -0.776 -0.319 13.910 1.00 91.12 201 ASN A C 1
ATOM 1612 O O . ASN A 1 201 ? -1.036 -0.336 15.109 1.00 91.12 201 ASN A O 1
ATOM 1616 N N . ALA A 1 202 ? -1.367 0.525 13.059 1.00 90.94 202 ALA A N 1
ATOM 1617 C CA . ALA A 1 202 ? -2.391 1.489 13.463 1.00 90.94 202 ALA A CA 1
ATOM 1618 C C . ALA A 1 202 ? -3.664 0.808 13.993 1.00 90.94 202 ALA A C 1
ATOM 1620 O O . ALA A 1 202 ? -4.227 1.253 14.993 1.00 90.94 202 ALA A O 1
ATOM 1621 N N . LEU A 1 203 ? -4.100 -0.302 13.387 1.00 91.75 203 LEU A N 1
ATOM 1622 C CA . LEU A 1 203 ? -5.212 -1.096 13.916 1.00 91.75 203 LEU A CA 1
ATOM 1623 C C . LEU A 1 203 ? -4.904 -1.611 15.330 1.00 91.75 203 LEU A C 1
ATOM 1625 O O . LEU A 1 203 ? -5.731 -1.488 16.231 1.00 91.75 203 LEU A O 1
ATOM 1629 N N . LYS A 1 204 ? -3.699 -2.145 15.552 1.00 90.38 204 LYS A N 1
ATOM 1630 C CA . LYS A 1 204 ? -3.292 -2.683 16.859 1.00 90.38 204 LYS A CA 1
ATOM 1631 C C . LYS A 1 204 ? -3.068 -1.603 17.917 1.00 90.38 204 LYS A C 1
ATOM 1633 O O . LYS A 1 204 ? -3.386 -1.827 19.079 1.00 90.38 204 LYS A O 1
ATOM 1638 N N . SER A 1 205 ? -2.513 -0.453 17.548 1.00 88.38 205 SER A N 1
ATOM 1639 C CA . SER A 1 205 ? -2.154 0.597 18.508 1.00 88.38 205 SER A CA 1
ATOM 1640 C C . SER A 1 205 ? -3.282 1.584 18.793 1.00 88.38 205 SER A C 1
ATOM 1642 O O . SER A 1 205 ? -3.298 2.158 19.877 1.00 88.38 205 SER A O 1
ATOM 1644 N N . LEU A 1 206 ? -4.215 1.785 17.856 1.00 88.88 206 LEU A N 1
ATOM 1645 C CA . LEU A 1 206 ? -5.282 2.784 17.979 1.00 88.88 206 LEU A CA 1
ATOM 1646 C C . LEU A 1 206 ? -6.673 2.155 18.034 1.00 88.88 206 LEU A C 1
ATOM 1648 O O . LEU A 1 206 ? -7.454 2.508 18.915 1.00 88.88 206 LEU A O 1
ATOM 1652 N N . LEU A 1 207 ? -6.995 1.220 17.133 1.00 90.88 207 LEU A N 1
ATOM 1653 C CA . LEU A 1 207 ? -8.340 0.633 17.080 1.00 90.88 207 LEU A CA 1
ATOM 1654 C C . LEU A 1 207 ? -8.556 -0.388 18.204 1.00 90.88 207 LEU A C 1
ATOM 1656 O O . LEU A 1 207 ? -9.577 -0.338 18.887 1.00 90.88 207 LEU A O 1
ATOM 1660 N N . LEU A 1 208 ? -7.587 -1.275 18.442 1.00 90.94 208 LEU A N 1
ATOM 1661 C CA . LEU A 1 208 ? -7.697 -2.330 19.452 1.00 90.94 208 LEU A CA 1
ATOM 1662 C C . LEU A 1 208 ? -7.919 -1.799 20.884 1.00 90.94 208 LEU A C 1
ATOM 1664 O O . LEU A 1 208 ? -8.812 -2.325 21.551 1.00 90.94 208 LEU A O 1
ATOM 1668 N N . PRO A 1 209 ? -7.206 -0.760 21.376 1.00 88.50 209 PRO A N 1
ATOM 1669 C CA . PRO A 1 209 ? -7.515 -0.178 22.680 1.00 88.50 209 PRO A CA 1
ATOM 1670 C C . PRO A 1 209 ? -8.942 0.379 22.762 1.00 88.50 209 PRO A C 1
ATOM 1672 O O . PRO A 1 209 ? -9.627 0.134 23.753 1.00 88.50 209 PRO A O 1
ATOM 1675 N N . ARG A 1 210 ? -9.431 1.067 21.718 1.00 88.88 210 ARG A N 1
ATOM 1676 C CA . ARG A 1 210 ? -10.805 1.603 21.710 1.00 88.88 210 ARG A CA 1
ATOM 1677 C C . ARG A 1 210 ? -11.846 0.486 21.713 1.00 88.88 210 ARG A C 1
ATOM 1679 O O . ARG A 1 210 ? -12.818 0.561 22.456 1.00 88.88 210 ARG A O 1
ATOM 1686 N N . VAL A 1 211 ? -11.609 -0.592 20.961 1.00 89.94 211 VAL A N 1
ATOM 1687 C CA . VAL A 1 211 ? -12.445 -1.804 21.002 1.00 89.94 211 VAL A CA 1
ATOM 1688 C C . VAL A 1 211 ? -12.458 -2.408 22.409 1.00 89.94 211 VAL A C 1
ATOM 1690 O O . VAL A 1 211 ? -13.526 -2.704 22.940 1.00 89.94 211 VAL A O 1
ATOM 1693 N N . ALA A 1 212 ? -11.295 -2.537 23.053 1.00 89.00 212 ALA A N 1
ATOM 1694 C CA . ALA A 1 212 ? -11.185 -3.065 24.411 1.00 89.00 212 ALA A CA 1
ATOM 1695 C C . ALA A 1 212 ? -11.955 -2.219 25.438 1.00 89.00 212 ALA A C 1
ATOM 1697 O O . ALA A 1 212 ? -12.679 -2.758 26.282 1.00 89.00 212 ALA A O 1
ATOM 1698 N N . GLN A 1 213 ? -11.825 -0.893 25.352 1.00 88.25 213 GLN A N 1
ATOM 1699 C CA . GLN A 1 213 ? -12.559 0.045 26.199 1.00 88.25 213 GLN A CA 1
ATOM 1700 C C . GLN A 1 213 ? -14.061 -0.034 25.947 1.00 88.25 213 GLN A C 1
ATOM 1702 O O . GLN A 1 213 ? -14.821 -0.116 26.906 1.00 88.25 213 GLN A O 1
ATOM 1707 N N . GLN A 1 214 ? -14.490 -0.102 24.686 1.00 88.75 214 GLN A N 1
ATOM 1708 C CA . GLN A 1 214 ? -15.903 -0.204 24.338 1.00 88.75 214 GLN A CA 1
ATOM 1709 C C . GLN A 1 214 ? -16.530 -1.488 24.890 1.00 88.75 214 GLN A C 1
ATOM 1711 O O . GLN A 1 214 ? -17.574 -1.426 25.533 1.00 88.75 214 GLN A O 1
ATOM 1716 N N . ILE A 1 215 ? -15.872 -2.641 24.728 1.00 88.44 215 ILE A N 1
ATOM 1717 C CA . ILE A 1 215 ? -16.337 -3.916 25.300 1.00 88.44 215 ILE A CA 1
ATOM 1718 C C . ILE A 1 215 ? -16.417 -3.820 26.832 1.00 88.44 215 ILE A C 1
ATOM 1720 O O . ILE A 1 215 ? -17.392 -4.267 27.437 1.00 88.44 215 ILE A O 1
ATOM 1724 N N . THR A 1 216 ? -15.421 -3.195 27.467 1.00 87.88 216 THR A N 1
ATOM 1725 C CA . THR A 1 216 ? -15.392 -3.001 28.926 1.00 87.88 216 THR A CA 1
ATOM 1726 C C . THR A 1 216 ? -16.517 -2.079 29.401 1.00 87.88 216 THR A C 1
ATOM 1728 O O . THR A 1 216 ? -17.161 -2.373 30.406 1.00 87.88 216 THR A O 1
ATOM 1731 N N . ASN A 1 217 ? -16.792 -0.994 28.675 1.00 88.00 217 ASN A N 1
ATOM 1732 C CA . ASN A 1 217 ? -17.863 -0.046 28.979 1.00 88.00 217 ASN A CA 1
ATOM 1733 C C . ASN A 1 217 ? -19.243 -0.685 28.794 1.00 88.00 217 ASN A C 1
ATOM 1735 O O . ASN A 1 217 ? -20.096 -0.534 29.665 1.00 88.00 217 ASN A O 1
ATOM 1739 N N . ILE A 1 218 ? -19.441 -1.455 27.718 1.00 88.00 218 ILE A N 1
ATOM 1740 C CA . ILE A 1 218 ? -20.673 -2.219 27.483 1.00 88.00 218 ILE A CA 1
ATOM 1741 C C . ILE A 1 218 ? -20.906 -3.211 28.630 1.00 88.00 218 ILE A C 1
ATOM 1743 O O . ILE A 1 218 ? -22.007 -3.268 29.169 1.00 88.00 218 ILE A O 1
ATOM 1747 N N . LEU A 1 219 ? -19.871 -3.946 29.054 1.00 87.12 219 LEU A N 1
ATOM 1748 C CA . LEU A 1 219 ? -19.976 -4.873 30.183 1.00 87.12 219 LEU A CA 1
ATOM 1749 C C . LEU A 1 219 ? -20.235 -4.146 31.511 1.00 87.12 219 LEU A C 1
ATOM 1751 O O . LEU A 1 219 ? -20.998 -4.633 32.341 1.00 87.12 219 LEU A O 1
ATOM 1755 N N . ARG A 1 220 ? -19.602 -2.991 31.743 1.00 86.38 220 ARG A N 1
ATOM 1756 C CA . ARG A 1 220 ? -19.766 -2.207 32.977 1.00 86.38 220 ARG A CA 1
ATOM 1757 C C . ARG A 1 220 ? -21.170 -1.615 33.101 1.00 86.38 220 ARG A C 1
ATOM 1759 O O . ARG A 1 220 ? -21.711 -1.607 34.203 1.00 86.38 220 ARG A O 1
ATOM 1766 N N . ASN A 1 221 ? -21.735 -1.153 31.990 1.00 85.44 221 ASN A N 1
ATOM 1767 C CA . ASN A 1 221 ? -23.046 -0.508 31.937 1.00 85.44 221 ASN A CA 1
ATOM 1768 C C . ASN A 1 221 ? -24.197 -1.498 31.704 1.00 85.44 221 ASN A C 1
ATOM 1770 O O . ASN A 1 221 ? -25.340 -1.071 31.575 1.00 85.44 221 ASN A O 1
ATOM 1774 N N . ASP A 1 222 ? -23.915 -2.801 31.642 1.00 83.88 222 ASP A N 1
ATOM 1775 C CA . ASP A 1 222 ? -24.934 -3.835 31.499 1.00 83.88 222 ASP A CA 1
ATOM 1776 C C . ASP A 1 222 ? -25.857 -3.877 32.739 1.00 83.88 222 ASP A C 1
ATOM 1778 O O . ASP A 1 222 ? -25.366 -4.182 33.839 1.00 83.88 222 ASP A O 1
ATOM 1782 N N . PRO A 1 223 ? -27.169 -3.596 32.581 1.00 77.00 223 PRO A N 1
ATOM 1783 C CA . PRO A 1 223 ? -28.135 -3.614 33.676 1.00 77.00 223 PRO A CA 1
ATOM 1784 C C . PRO A 1 223 ? -28.448 -5.029 34.188 1.00 77.00 223 PRO A C 1
ATOM 1786 O O . PRO A 1 223 ? -28.990 -5.153 35.284 1.00 77.00 223 PRO A O 1
ATOM 1789 N N . GLY A 1 224 ? -28.093 -6.087 33.446 1.00 76.69 224 GLY A N 1
ATOM 1790 C CA . GLY A 1 224 ? -28.298 -7.477 33.871 1.00 76.69 224 GLY A CA 1
ATOM 1791 C C . GLY A 1 224 ? -29.726 -8.009 33.705 1.00 76.69 224 GLY A C 1
ATOM 1792 O O . GLY A 1 224 ? -30.052 -9.043 34.280 1.00 76.69 224 GLY A O 1
ATOM 1793 N N . ASP A 1 225 ? -30.576 -7.312 32.946 1.00 79.81 225 ASP A N 1
ATOM 1794 C CA . ASP A 1 225 ? -31.983 -7.684 32.718 1.00 79.81 225 ASP A CA 1
ATOM 1795 C C . ASP A 1 225 ? -32.121 -8.842 31.704 1.00 79.81 225 ASP A C 1
ATOM 1797 O O . ASP A 1 225 ? -32.905 -9.773 31.881 1.00 79.81 225 ASP A O 1
ATOM 1801 N N . ASP A 1 226 ? -31.276 -8.852 30.667 1.00 82.50 226 ASP A N 1
ATOM 1802 C CA . ASP A 1 226 ? -31.218 -9.924 29.670 1.00 82.50 226 ASP A CA 1
ATOM 1803 C C . ASP A 1 226 ? -30.023 -10.858 29.932 1.00 82.50 226 ASP A C 1
ATOM 1805 O O . ASP A 1 226 ? -28.867 -10.550 29.634 1.00 82.50 226 ASP A O 1
ATOM 1809 N N . ASN A 1 227 ? -30.312 -12.060 30.434 1.00 80.81 227 ASN A N 1
ATOM 1810 C CA . ASN A 1 227 ? -29.307 -13.091 30.707 1.00 80.81 227 ASN A CA 1
ATOM 1811 C C . ASN A 1 227 ? -28.500 -13.474 29.448 1.00 80.81 227 ASN A C 1
ATOM 1813 O O . ASN A 1 227 ? -27.289 -13.695 29.522 1.00 80.81 227 ASN A O 1
ATOM 1817 N N . ALA A 1 228 ? -29.131 -13.543 28.270 1.00 83.56 228 ALA A N 1
ATOM 1818 C CA . ALA A 1 228 ? -28.412 -13.869 27.040 1.00 83.56 228 ALA A CA 1
ATOM 1819 C C . ALA A 1 228 ? -27.411 -12.762 26.679 1.00 83.56 228 ALA A C 1
ATOM 1821 O O . ALA A 1 228 ? -26.264 -13.056 26.325 1.00 83.56 228 ALA A O 1
ATOM 1822 N N . TYR A 1 229 ? -27.818 -11.504 26.837 1.00 85.19 229 TYR A N 1
ATOM 1823 C CA . TYR A 1 229 ? -26.967 -10.340 26.632 1.00 85.19 229 TYR A CA 1
ATOM 1824 C C . TYR A 1 229 ? -25.773 -10.305 27.595 1.00 85.19 229 TYR A C 1
ATOM 1826 O O . TYR A 1 229 ? -24.629 -10.240 27.136 1.00 85.19 229 TYR A O 1
ATOM 1834 N N . SER A 1 230 ? -26.009 -10.446 28.903 1.00 84.69 230 SER A N 1
ATOM 1835 C CA . SER A 1 230 ? -24.958 -10.414 29.930 1.00 84.69 230 SER A CA 1
ATOM 1836 C C . SER A 1 230 ? -23.926 -11.528 29.755 1.00 84.69 230 SER A C 1
ATOM 1838 O O . SER A 1 230 ? -22.719 -11.308 29.908 1.00 84.69 230 SER A O 1
ATOM 1840 N N . ARG A 1 231 ? -24.366 -12.735 29.368 1.00 86.69 231 ARG A N 1
ATOM 1841 C CA . ARG A 1 231 ? -23.454 -13.844 29.040 1.00 86.69 231 ARG A CA 1
ATOM 1842 C C . ARG A 1 231 ? -22.592 -13.534 27.821 1.00 86.69 231 ARG A C 1
ATOM 1844 O O . ARG A 1 231 ? -21.393 -13.806 27.850 1.00 86.69 231 ARG A O 1
ATOM 1851 N N . ASN A 1 232 ? -23.176 -12.959 26.771 1.00 88.44 232 ASN A N 1
ATOM 1852 C CA . ASN A 1 232 ? -22.442 -12.601 25.558 1.00 88.44 232 ASN A CA 1
ATOM 1853 C C . ASN A 1 232 ? -21.441 -11.463 25.810 1.00 88.44 232 ASN A C 1
ATOM 1855 O O . ASN A 1 232 ? -20.311 -11.547 25.334 1.00 88.44 232 ASN A O 1
ATOM 1859 N N . ALA A 1 233 ? -21.803 -10.465 26.622 1.00 86.44 233 ALA A N 1
ATOM 1860 C CA . ALA A 1 233 ? -20.903 -9.388 27.035 1.00 86.44 233 ALA A CA 1
ATOM 1861 C C . ALA A 1 233 ? -19.704 -9.917 27.832 1.00 86.44 233 ALA A C 1
ATOM 1863 O O . ALA A 1 233 ? -18.552 -9.574 27.555 1.00 86.44 233 ALA A O 1
ATOM 1864 N N . LEU A 1 234 ? -19.957 -10.816 28.788 1.00 85.69 234 LEU A N 1
ATOM 1865 C CA . LEU A 1 234 ? -18.895 -11.454 29.557 1.00 85.69 234 LEU A CA 1
ATOM 1866 C C . LEU A 1 234 ? -18.009 -12.338 28.669 1.00 85.69 234 LEU A C 1
ATOM 1868 O O . LEU A 1 234 ? -16.788 -12.313 28.822 1.00 85.69 234 LEU A O 1
ATOM 1872 N N . ARG A 1 235 ? -18.601 -13.087 27.730 1.00 89.00 235 ARG A N 1
ATOM 1873 C CA . ARG A 1 235 ? -17.866 -13.901 26.752 1.00 89.00 235 ARG A CA 1
ATOM 1874 C C . ARG A 1 235 ? -16.953 -13.031 25.888 1.00 89.00 235 ARG A C 1
ATOM 1876 O O . ARG A 1 235 ? -15.776 -13.354 25.765 1.00 89.00 235 ARG A O 1
ATOM 1883 N N . ALA A 1 236 ? -17.459 -11.917 25.357 1.00 86.81 236 ALA A N 1
ATOM 1884 C CA . ALA A 1 236 ? -16.681 -10.982 24.547 1.00 86.81 236 ALA A CA 1
ATOM 1885 C C . ALA A 1 236 ? -15.501 -10.382 25.332 1.00 86.81 236 ALA A C 1
ATOM 1887 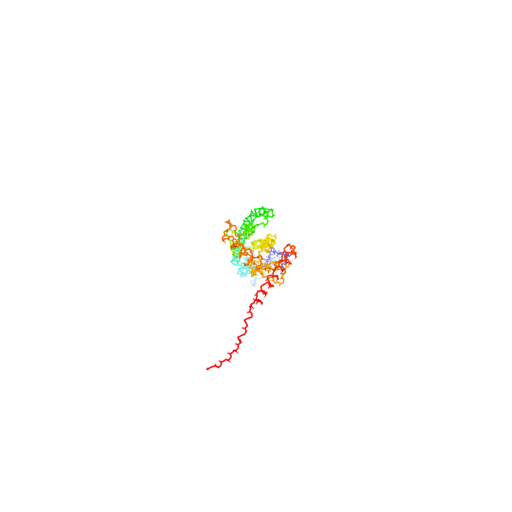O O . ALA A 1 236 ? -14.369 -10.366 24.850 1.00 86.81 236 ALA A O 1
ATOM 1888 N N . TYR A 1 237 ? -15.735 -9.971 26.582 1.00 86.69 237 TYR A N 1
ATOM 1889 C CA . TYR A 1 237 ? -14.663 -9.520 27.469 1.00 86.69 237 TYR A CA 1
ATOM 1890 C C . TYR A 1 237 ? -13.636 -10.635 27.702 1.00 86.69 237 TYR A C 1
ATOM 1892 O O . TYR A 1 237 ? -12.443 -10.430 27.510 1.00 86.69 237 TYR A O 1
ATOM 1900 N N . GLN A 1 238 ? -14.071 -11.848 28.051 1.00 86.62 238 GLN A N 1
ATOM 1901 C CA . GLN A 1 238 ? -13.161 -12.972 28.284 1.00 86.62 238 GLN A CA 1
ATOM 1902 C C . GLN A 1 238 ? -12.300 -13.299 27.063 1.00 86.62 238 GLN A C 1
ATOM 1904 O O . GLN A 1 238 ? -11.107 -13.510 27.242 1.00 86.62 238 GLN A O 1
ATOM 1909 N N . MET A 1 239 ? -12.849 -13.280 25.847 1.00 87.25 239 MET A N 1
ATOM 1910 C CA . MET A 1 239 ? -12.092 -13.546 24.616 1.00 87.25 239 MET A CA 1
ATOM 1911 C C . MET A 1 239 ? -10.913 -12.589 24.423 1.00 87.25 239 MET A C 1
ATOM 1913 O O . MET A 1 239 ? -9.852 -13.016 23.979 1.00 87.25 239 MET A O 1
ATOM 1917 N N . LEU A 1 240 ? -11.065 -11.320 24.810 1.00 84.19 240 LEU A N 1
ATOM 1918 C CA . LEU A 1 240 ? -10.009 -10.319 24.663 1.00 84.19 240 LEU A CA 1
ATOM 1919 C C . LEU A 1 240 ? -8.888 -10.456 25.714 1.00 84.19 240 LEU A C 1
ATOM 1921 O O . LEU A 1 240 ? -7.766 -10.013 25.484 1.00 84.19 240 LEU A O 1
ATOM 1925 N N . TYR A 1 241 ? -9.172 -11.065 26.870 1.00 82.69 241 TYR A N 1
ATOM 1926 C CA . TYR A 1 241 ? -8.196 -11.277 27.954 1.00 82.69 241 TYR A CA 1
ATOM 1927 C C . TYR A 1 241 ? -7.702 -12.727 28.064 1.00 82.69 241 TYR A C 1
ATOM 1929 O O . TYR A 1 241 ? -6.727 -12.996 28.767 1.00 82.69 241 TYR A O 1
ATOM 1937 N N . GLN A 1 242 ? -8.381 -13.672 27.415 1.00 81.75 242 GLN A N 1
ATOM 1938 C CA . GLN A 1 242 ? -8.079 -15.099 27.424 1.00 81.75 242 GLN A CA 1
ATOM 1939 C C . GLN A 1 242 ? -8.056 -15.622 25.980 1.00 81.75 242 GLN A C 1
ATOM 1941 O O . GLN A 1 242 ? -9.081 -16.077 25.469 1.00 81.75 242 GLN A O 1
ATOM 1946 N N . PRO A 1 243 ? -6.872 -15.642 25.341 1.00 75.19 243 PRO A N 1
ATOM 1947 C CA . PRO A 1 243 ? -6.707 -16.027 23.935 1.00 75.19 243 PRO A CA 1
ATOM 1948 C C . PRO A 1 243 ? -7.206 -17.436 23.582 1.00 75.19 243 PRO A C 1
ATOM 1950 O O . PRO A 1 243 ? -7.425 -17.746 22.417 1.00 75.19 243 PRO A O 1
ATOM 1953 N N . ARG A 1 244 ? -7.374 -18.313 24.582 1.00 78.50 244 ARG A N 1
ATOM 1954 C CA . ARG A 1 244 ? -7.678 -19.739 24.396 1.00 78.50 244 ARG A CA 1
ATOM 1955 C C . ARG A 1 244 ? -8.997 -20.000 23.659 1.00 78.50 244 ARG A C 1
ATOM 1957 O O . ARG A 1 244 ? -9.087 -21.002 22.963 1.00 78.50 244 ARG A O 1
ATOM 1964 N N . ASN A 1 245 ? -9.983 -19.114 23.809 1.00 79.62 245 ASN A N 1
ATOM 1965 C CA . ASN A 1 245 ? -11.315 -19.250 23.207 1.00 79.62 245 ASN A CA 1
ATOM 1966 C C . ASN A 1 245 ? -11.644 -18.069 22.277 1.00 79.62 245 ASN A C 1
ATOM 1968 O O . ASN A 1 245 ? -12.801 -17.659 22.196 1.00 79.62 245 ASN A O 1
ATOM 1972 N N . TYR A 1 246 ? -10.628 -17.473 21.648 1.00 87.25 246 TYR A N 1
ATOM 1973 C CA . TYR A 1 246 ? -10.798 -16.298 20.799 1.00 87.25 246 TYR A CA 1
ATOM 1974 C C . TYR A 1 246 ? -11.598 -16.629 19.532 1.00 87.25 246 TYR A C 1
ATOM 1976 O O . TYR A 1 246 ? -11.232 -17.529 18.780 1.00 87.25 246 TYR A O 1
ATOM 1984 N N . ASP A 1 247 ? -12.667 -15.872 19.298 1.00 89.00 247 ASP A N 1
ATOM 1985 C CA . ASP A 1 247 ? -13.509 -15.948 18.105 1.00 89.00 247 ASP A CA 1
ATOM 1986 C C . ASP A 1 247 ? -13.701 -14.521 17.572 1.00 89.00 247 ASP A C 1
ATOM 1988 O O . ASP A 1 247 ? -14.450 -13.720 18.143 1.00 89.00 247 ASP A O 1
ATOM 1992 N N . GLY A 1 248 ? -12.943 -14.184 16.524 1.00 88.25 248 GLY A N 1
ATOM 1993 C CA . GLY A 1 248 ? -12.931 -12.849 15.925 1.00 88.25 248 GLY A CA 1
ATOM 1994 C C . GLY A 1 248 ? -14.268 -12.479 15.286 1.00 88.25 248 GLY A C 1
ATOM 1995 O O . GLY A 1 248 ? -14.761 -11.369 15.503 1.00 88.25 248 GLY A O 1
ATOM 1996 N N . GLU A 1 249 ? -14.906 -13.435 14.603 1.00 90.50 249 GLU A N 1
ATOM 1997 C CA . GLU A 1 249 ? -16.192 -13.225 13.934 1.00 90.50 249 GLU A CA 1
ATOM 1998 C C . GLU A 1 249 ? -17.300 -12.940 14.949 1.00 90.50 249 GLU A C 1
ATOM 2000 O O . GLU A 1 249 ? -18.068 -11.988 14.779 1.00 90.50 249 GLU A O 1
ATOM 2005 N N . PHE A 1 250 ? -17.345 -13.704 16.049 1.00 91.12 250 PHE A N 1
ATOM 2006 C CA . PHE A 1 250 ? -18.280 -13.440 17.141 1.00 91.12 250 PHE A CA 1
ATOM 2007 C C . PHE A 1 250 ? -18.052 -12.056 17.758 1.00 91.12 250 PHE A C 1
ATOM 2009 O O . PHE A 1 250 ? -19.013 -11.305 17.937 1.00 91.12 250 PHE A O 1
ATOM 2016 N N . LEU A 1 251 ? -16.799 -11.699 18.071 1.00 90.31 251 LEU A N 1
ATOM 2017 C CA . LEU A 1 251 ? -16.469 -10.396 18.658 1.00 90.31 251 LEU A CA 1
ATOM 2018 C C . LEU A 1 251 ? -16.883 -9.241 17.748 1.00 90.31 251 LEU A C 1
ATOM 2020 O O . LEU A 1 251 ? -17.483 -8.276 18.224 1.00 90.31 251 LEU A O 1
ATOM 2024 N N . ARG A 1 252 ? -16.594 -9.348 16.448 1.00 92.94 252 ARG A N 1
ATOM 2025 C CA . ARG A 1 252 ? -16.958 -8.352 15.439 1.00 92.94 252 ARG A CA 1
ATOM 2026 C C . ARG A 1 252 ? -18.471 -8.200 15.325 1.00 92.94 252 ARG A C 1
ATOM 2028 O O . ARG A 1 252 ? -18.974 -7.084 15.455 1.00 92.94 252 ARG A O 1
ATOM 2035 N N . ALA A 1 253 ? -19.195 -9.304 15.137 1.00 91.62 253 ALA A N 1
ATOM 2036 C CA . ALA A 1 253 ? -20.649 -9.290 14.991 1.00 91.62 253 ALA A CA 1
ATOM 2037 C C . ALA A 1 253 ? -21.343 -8.746 16.249 1.00 91.62 253 ALA A C 1
ATOM 2039 O O . ALA A 1 253 ? -22.229 -7.892 16.158 1.00 91.62 253 ALA A O 1
ATOM 2040 N N . TRP A 1 254 ? -20.903 -9.189 17.431 1.00 91.12 254 TRP A N 1
ATOM 2041 C CA . TRP A 1 254 ? -21.438 -8.720 18.706 1.00 91.12 254 TRP A CA 1
ATOM 2042 C C . TRP A 1 254 ? -21.138 -7.233 18.936 1.00 91.12 254 TRP A C 1
ATOM 2044 O O . TRP A 1 254 ? -22.030 -6.483 19.333 1.00 91.12 254 TRP A O 1
ATOM 2054 N N . LEU A 1 255 ? -19.917 -6.768 18.650 1.00 91.19 255 LEU A N 1
ATOM 2055 C CA . LEU A 1 255 ? -19.559 -5.356 18.794 1.00 91.19 255 LEU A CA 1
ATOM 2056 C C . LEU A 1 255 ? -20.379 -4.469 17.850 1.00 91.19 255 LEU A C 1
ATOM 2058 O O . LEU A 1 255 ? -20.924 -3.463 18.295 1.00 91.19 255 LEU A O 1
ATOM 2062 N N . LEU A 1 256 ? -20.515 -4.849 16.576 1.00 91.56 256 LEU A N 1
ATOM 2063 C CA . LEU A 1 256 ? -21.300 -4.093 15.595 1.00 91.56 256 LEU A CA 1
ATOM 2064 C C . LEU A 1 256 ? -22.775 -4.002 15.982 1.00 91.56 256 LEU A C 1
ATOM 2066 O O . LEU A 1 256 ? -23.355 -2.922 15.900 1.00 91.56 256 LEU A O 1
ATOM 2070 N N . GLN A 1 257 ? -23.369 -5.099 16.457 1.00 90.38 257 GLN A N 1
ATOM 2071 C CA . GLN A 1 257 ? -24.752 -5.096 16.934 1.00 90.38 257 GLN A CA 1
ATOM 2072 C C . GLN A 1 257 ? -24.947 -4.143 18.123 1.00 90.38 257 GLN A C 1
ATOM 2074 O O . GLN A 1 257 ? -25.978 -3.483 18.227 1.00 90.38 257 GLN A O 1
ATOM 2079 N N . ASN A 1 258 ? -23.967 -4.057 19.023 1.00 87.88 258 ASN A N 1
ATOM 2080 C CA . ASN A 1 258 ? -24.041 -3.157 20.171 1.00 87.88 258 ASN A CA 1
ATOM 2081 C C . ASN A 1 258 ? -23.803 -1.702 19.796 1.00 87.88 258 ASN A C 1
ATOM 2083 O O . ASN A 1 258 ? -24.536 -0.834 20.262 1.00 87.88 258 ASN A O 1
ATOM 2087 N N . LEU A 1 259 ? -22.846 -1.440 18.906 1.00 87.44 259 LEU A N 1
ATOM 2088 C CA . LEU A 1 259 ? -22.646 -0.109 18.346 1.00 87.44 259 LEU A CA 1
ATOM 2089 C C . LEU A 1 259 ? -23.917 0.375 17.646 1.00 87.44 259 LEU A C 1
ATOM 2091 O O . LEU A 1 259 ? -24.281 1.525 17.850 1.00 87.44 259 LEU A O 1
ATOM 2095 N N . GLN A 1 260 ? -24.631 -0.512 16.936 1.00 86.69 260 GLN A N 1
ATOM 2096 C CA . GLN A 1 260 ? -25.927 -0.231 16.303 1.00 86.69 260 GLN A CA 1
ATOM 2097 C C . GLN A 1 260 ? -27.006 0.283 17.262 1.00 86.69 260 GLN A C 1
ATOM 2099 O O . GLN A 1 260 ? -27.835 1.102 16.873 1.00 86.69 260 GLN A O 1
ATOM 2104 N N . ARG A 1 261 ? -26.988 -0.170 18.519 1.00 83.94 261 ARG A N 1
ATOM 2105 C CA . ARG A 1 261 ? -27.950 0.254 19.549 1.00 83.94 261 ARG A CA 1
ATOM 2106 C C . ARG A 1 261 ? -27.633 1.630 20.130 1.00 83.94 261 ARG A C 1
ATOM 2108 O O . ARG A 1 261 ? -28.519 2.256 20.698 1.00 83.94 261 ARG A O 1
ATOM 2115 N N . SER A 1 262 ? -26.390 2.085 20.004 1.00 79.00 262 SER A N 1
ATOM 2116 C CA . SER A 1 262 ? -25.897 3.340 20.571 1.00 79.00 262 SER A CA 1
ATOM 2117 C C . SER A 1 262 ? -25.253 4.228 19.501 1.00 79.00 262 SER A C 1
ATOM 2119 O O . SER A 1 262 ? -24.191 4.804 19.749 1.00 79.00 262 SER A O 1
ATOM 2121 N N . LEU A 1 263 ? -25.842 4.296 18.297 1.00 79.75 263 LEU A N 1
ATOM 2122 C CA . LEU A 1 263 ? -25.327 5.174 17.243 1.00 79.75 263 LEU A CA 1
ATOM 2123 C C . LEU A 1 263 ? -25.513 6.642 17.638 1.00 79.75 263 LEU A C 1
ATOM 2125 O O . LEU A 1 263 ? -26.630 7.040 17.967 1.00 79.75 263 LEU A O 1
ATOM 2129 N N . PRO A 1 264 ? -24.465 7.467 17.522 1.00 78.25 264 PRO A N 1
ATOM 2130 C CA . PRO A 1 264 ? -24.638 8.906 17.407 1.00 78.25 264 PRO A CA 1
ATOM 2131 C C . PRO A 1 264 ? -25.408 9.248 16.121 1.00 78.25 264 PRO A C 1
ATOM 2133 O O . PRO A 1 264 ? -25.164 8.636 15.079 1.00 78.25 264 PRO A O 1
ATOM 2136 N N . ASP A 1 265 ? -26.253 10.283 16.157 1.00 75.25 265 ASP A N 1
ATOM 2137 C CA . ASP A 1 265 ? -27.032 10.757 14.993 1.00 75.25 265 ASP A CA 1
ATOM 2138 C C . ASP A 1 265 ? -26.160 11.187 13.793 1.00 75.25 265 ASP A C 1
ATOM 2140 O O . ASP A 1 265 ? -26.641 11.340 12.672 1.00 75.25 265 ASP A O 1
ATOM 2144 N N . THR A 1 266 ? -24.861 11.394 14.016 1.00 78.38 266 THR A N 1
ATOM 2145 C CA . THR A 1 266 ? -23.883 11.810 13.005 1.00 78.38 266 THR A CA 1
ATOM 2146 C C . THR A 1 266 ? -23.319 10.660 12.165 1.00 78.38 266 THR A C 1
ATOM 2148 O O . THR A 1 266 ? -22.644 10.928 11.172 1.00 78.38 266 THR A O 1
ATOM 2151 N N . VAL A 1 267 ? -23.562 9.398 12.540 1.00 83.12 267 VAL A N 1
ATOM 2152 C CA . VAL A 1 267 ? -22.939 8.221 11.911 1.00 83.12 267 VAL A CA 1
ATOM 2153 C C . VAL A 1 267 ? -23.830 7.641 10.812 1.00 83.12 267 VAL A C 1
ATOM 2155 O O . VAL A 1 267 ? -24.994 7.310 11.033 1.00 83.12 267 VAL A O 1
ATOM 2158 N N . SER A 1 268 ? -23.273 7.466 9.612 1.00 87.31 268 SER A N 1
ATOM 2159 C CA . SER A 1 268 ? -23.982 6.883 8.469 1.00 87.31 268 SER A CA 1
ATOM 2160 C C . SER A 1 268 ? -23.860 5.354 8.420 1.00 87.31 268 SER A C 1
ATOM 2162 O O . SER A 1 268 ? -22.899 4.761 8.911 1.00 87.31 268 SER A O 1
ATOM 2164 N N . ALA A 1 269 ? -24.774 4.690 7.702 1.00 87.44 269 ALA A N 1
ATOM 2165 C CA . ALA A 1 269 ? -24.656 3.265 7.375 1.00 87.44 269 ALA A CA 1
ATOM 2166 C C . ALA A 1 269 ? -23.342 2.933 6.637 1.00 87.44 269 ALA A C 1
ATOM 2168 O O . ALA A 1 269 ? -22.797 1.839 6.789 1.00 87.44 269 ALA A O 1
ATOM 2169 N N . ARG A 1 270 ? -22.801 3.890 5.868 1.00 88.69 270 ARG A N 1
ATOM 2170 C CA . ARG A 1 270 ? -21.502 3.745 5.199 1.00 88.69 270 ARG A CA 1
ATOM 2171 C C . ARG A 1 270 ? -20.347 3.643 6.196 1.00 88.69 270 ARG A C 1
ATOM 2173 O O . ARG A 1 270 ? -19.432 2.856 5.974 1.00 88.69 270 ARG A O 1
ATOM 2180 N N . ASP A 1 271 ? -20.398 4.408 7.281 1.00 89.62 271 ASP A N 1
ATOM 2181 C CA . ASP A 1 271 ? -19.345 4.429 8.299 1.00 89.62 271 ASP A CA 1
ATOM 2182 C C . ASP A 1 271 ? -19.328 3.109 9.076 1.00 89.62 271 ASP A C 1
ATOM 2184 O O . ASP A 1 271 ? -18.260 2.566 9.355 1.00 89.62 271 ASP A O 1
ATOM 2188 N N . LEU A 1 272 ? -20.506 2.524 9.328 1.00 90.00 272 LEU A N 1
ATOM 2189 C CA . LEU A 1 272 ? -20.629 1.177 9.893 1.00 90.00 272 LEU A CA 1
ATOM 2190 C C . LEU A 1 272 ? -20.022 0.104 8.986 1.00 90.00 272 LEU A C 1
ATOM 2192 O O . LEU A 1 272 ? -19.303 -0.760 9.475 1.00 90.00 272 LEU A O 1
ATOM 2196 N N . GLN A 1 273 ? -20.275 0.162 7.675 1.00 91.94 273 GLN A N 1
ATOM 2197 C CA . GLN A 1 273 ? -19.679 -0.782 6.720 1.00 91.94 273 GLN A CA 1
ATOM 2198 C C . GLN A 1 273 ? -18.153 -0.650 6.655 1.00 91.94 273 GLN A C 1
ATOM 2200 O O . GLN A 1 273 ? -17.442 -1.651 6.587 1.00 91.94 273 GLN A O 1
ATOM 2205 N N . GLN A 1 274 ? -17.636 0.580 6.689 1.00 92.94 274 GLN A N 1
ATOM 2206 C CA . GLN A 1 274 ? -16.193 0.814 6.737 1.00 92.94 274 GLN A CA 1
ATOM 2207 C C . GLN A 1 274 ? -15.590 0.280 8.037 1.00 92.94 274 GLN A C 1
ATOM 2209 O O . GLN A 1 274 ? -14.552 -0.380 8.006 1.00 92.94 274 GLN A O 1
ATOM 2214 N N . LEU A 1 275 ? -16.253 0.520 9.170 1.00 93.00 275 LEU A N 1
ATOM 2215 C CA . LEU A 1 275 ? -15.814 0.010 10.461 1.00 93.00 275 LEU A CA 1
ATOM 2216 C C . LEU A 1 275 ? -15.826 -1.518 10.504 1.00 93.00 275 LEU A C 1
ATOM 2218 O O . LEU A 1 275 ? -14.851 -2.096 10.969 1.00 93.00 275 LEU A O 1
ATOM 2222 N N . ASP A 1 276 ? -16.873 -2.168 9.992 1.00 94.19 276 ASP A N 1
ATOM 2223 C CA . ASP A 1 276 ? -16.945 -3.630 9.886 1.00 94.19 276 ASP A CA 1
ATOM 2224 C C . ASP A 1 276 ? -15.749 -4.189 9.108 1.00 94.19 276 ASP A C 1
ATOM 2226 O O . ASP A 1 276 ? -15.070 -5.096 9.587 1.00 94.19 276 ASP A O 1
ATOM 2230 N N . TRP A 1 277 ? -15.410 -3.582 7.966 1.00 94.69 277 TRP A N 1
ATOM 2231 C CA . TRP A 1 277 ? -14.233 -3.985 7.197 1.00 94.69 277 TRP A CA 1
ATOM 2232 C C . TRP A 1 277 ? -12.930 -3.825 7.999 1.00 94.69 277 TRP A C 1
ATOM 2234 O O . TRP A 1 277 ? -12.109 -4.739 8.034 1.00 94.69 277 TRP A O 1
ATOM 2244 N N . HIS A 1 278 ? -12.731 -2.701 8.694 1.00 94.50 278 HIS A N 1
ATOM 2245 C CA . HIS A 1 278 ? -11.542 -2.504 9.535 1.00 94.50 278 HIS A CA 1
ATOM 2246 C C . HIS A 1 278 ? -11.491 -3.479 10.723 1.00 94.50 278 HIS A C 1
ATOM 2248 O O . HIS A 1 278 ? -10.418 -3.987 11.060 1.00 94.50 278 HIS A O 1
ATOM 2254 N N . LEU A 1 279 ? -12.639 -3.767 11.341 1.00 92.50 279 LEU A N 1
ATOM 2255 C CA . LEU A 1 279 ? -12.762 -4.737 12.425 1.00 92.50 279 LEU A CA 1
ATOM 2256 C C . LEU A 1 279 ? -12.475 -6.152 11.938 1.00 92.50 279 LEU A C 1
ATOM 2258 O O . LEU A 1 279 ? -11.802 -6.886 12.651 1.00 92.50 279 LEU A O 1
ATOM 2262 N N . SER A 1 280 ? -12.900 -6.521 10.728 1.00 94.06 280 SER A N 1
ATOM 2263 C CA . SER A 1 280 ? -12.579 -7.829 10.153 1.00 94.06 280 SER A CA 1
ATOM 2264 C C . SER A 1 280 ? -11.071 -7.971 9.921 1.00 94.06 280 SER A C 1
ATOM 2266 O O . SER A 1 280 ? -10.489 -9.008 10.226 1.00 94.06 280 SER A O 1
ATOM 2268 N N . GLN A 1 281 ? -10.394 -6.903 9.476 1.00 92.88 281 GLN A N 1
ATOM 2269 C CA . GLN A 1 281 ? -8.933 -6.912 9.330 1.00 92.88 281 GLN A CA 1
ATOM 2270 C C . GLN A 1 281 ? -8.200 -7.038 10.675 1.00 92.88 281 GLN A C 1
ATOM 2272 O O . GLN A 1 281 ? -7.133 -7.646 10.729 1.00 92.88 281 GLN A O 1
ATOM 2277 N N . LEU A 1 282 ? -8.742 -6.466 11.755 1.00 92.06 282 LEU A N 1
ATOM 2278 C CA . LEU A 1 282 ? -8.131 -6.526 13.085 1.00 92.06 282 LEU A CA 1
ATOM 2279 C C . LEU A 1 282 ? -8.421 -7.851 13.808 1.00 92.06 282 LEU A C 1
ATOM 2281 O O . LEU A 1 282 ? -7.500 -8.459 14.352 1.00 92.06 282 LEU A O 1
ATOM 2285 N N . LEU A 1 283 ? -9.692 -8.251 13.864 1.00 89.62 283 LEU A N 1
ATOM 2286 C CA . LEU A 1 283 ? -10.189 -9.313 14.739 1.00 89.62 283 LEU A CA 1
ATOM 2287 C C . LEU A 1 283 ? -10.197 -10.685 14.060 1.00 89.62 283 LEU A C 1
ATOM 2289 O O . LEU A 1 283 ? -9.913 -11.678 14.717 1.00 89.62 283 LEU A O 1
ATOM 2293 N N . ASP A 1 284 ? -10.469 -10.769 12.757 1.00 89.56 284 ASP A N 1
ATOM 2294 C CA . ASP A 1 284 ? -10.616 -12.077 12.102 1.00 89.56 284 ASP A CA 1
ATOM 2295 C C . ASP A 1 284 ? -9.251 -12.659 11.687 1.00 89.56 284 ASP A C 1
ATOM 2297 O O . ASP A 1 284 ? -9.079 -13.874 11.626 1.00 89.56 284 ASP A O 1
ATOM 2301 N N . GLN A 1 285 ? -8.251 -11.809 11.412 1.00 83.69 285 GLN A N 1
ATOM 2302 C CA . GLN A 1 285 ? -6.965 -12.270 10.871 1.00 83.69 285 GLN A CA 1
ATOM 2303 C C . GLN A 1 285 ? -6.000 -12.842 11.911 1.00 83.69 285 GLN A C 1
ATOM 2305 O O . GLN A 1 285 ? -5.167 -13.686 11.577 1.00 83.69 285 GLN A O 1
ATOM 2310 N N . GLN A 1 286 ? -6.036 -12.346 13.148 1.00 82.12 286 GLN A N 1
ATOM 2311 C CA . GLN A 1 286 ? -5.088 -12.728 14.193 1.00 82.12 286 GLN A CA 1
ATOM 2312 C C . GLN A 1 286 ? -5.757 -12.692 15.561 1.00 82.12 286 GLN A C 1
ATOM 2314 O O . GLN A 1 286 ? -6.572 -11.818 15.837 1.00 82.12 286 GLN A O 1
ATOM 2319 N N . ILE A 1 287 ? -5.341 -13.603 16.442 1.00 82.62 287 ILE A N 1
ATOM 2320 C CA . ILE A 1 287 ? -5.755 -13.584 17.845 1.00 82.62 287 ILE A CA 1
ATOM 2321 C C . ILE A 1 287 ? -5.241 -12.289 18.478 1.00 82.62 287 ILE A C 1
ATOM 2323 O O . ILE A 1 287 ? -4.029 -12.072 18.563 1.00 82.62 287 ILE A O 1
ATOM 2327 N N . GLN A 1 288 ? -6.166 -11.437 18.914 1.00 83.50 288 GLN A N 1
ATOM 2328 C CA . GLN A 1 288 ? -5.848 -10.182 19.589 1.00 83.50 288 GLN A CA 1
ATOM 2329 C C . GLN A 1 288 ? -6.017 -10.322 21.099 1.00 83.50 288 GLN A C 1
ATOM 2331 O O . GLN A 1 288 ? -6.974 -10.928 21.578 1.00 83.50 288 GLN A O 1
ATOM 2336 N N . SER A 1 289 ? -5.116 -9.684 21.841 1.00 80.44 289 SER A N 1
ATOM 2337 C CA . SER A 1 289 ? -5.202 -9.554 23.295 1.00 80.44 289 SER A CA 1
ATOM 2338 C C . SER A 1 289 ? -5.358 -8.087 23.666 1.00 80.44 289 SER A C 1
ATOM 2340 O O . SER A 1 289 ? -4.740 -7.223 23.044 1.00 80.44 289 SER A O 1
ATOM 2342 N N . SER A 1 290 ? -6.162 -7.801 24.690 1.00 77.19 290 SER A N 1
ATOM 2343 C CA . SER A 1 290 ? -6.350 -6.438 25.190 1.00 77.19 290 SER A CA 1
ATOM 2344 C C . SER A 1 290 ? -5.000 -5.821 25.577 1.00 77.19 290 SER A C 1
ATOM 2346 O O . SER A 1 290 ? -4.234 -6.459 26.304 1.00 77.19 290 SER A O 1
ATOM 2348 N N . PRO A 1 291 ? -4.710 -4.578 25.155 1.00 75.75 291 PRO A N 1
ATOM 2349 C CA . PRO A 1 291 ? -3.527 -3.853 25.610 1.00 75.75 291 PRO A CA 1
ATOM 2350 C C . PRO A 1 291 ? -3.659 -3.373 27.066 1.00 75.75 291 PRO A C 1
ATOM 2352 O O . PRO A 1 291 ? -2.667 -2.972 27.671 1.00 75.75 291 PRO A O 1
ATOM 2355 N N . TYR A 1 292 ? -4.866 -3.403 27.641 1.00 75.50 292 TYR A N 1
ATOM 2356 C CA . TYR A 1 292 ? -5.109 -3.015 29.028 1.00 75.50 292 TYR A CA 1
ATOM 2357 C C . TYR A 1 292 ? -4.965 -4.197 29.984 1.00 75.50 292 TYR A C 1
ATOM 2359 O O . TYR A 1 292 ? -5.216 -5.346 29.624 1.00 75.50 292 TYR A O 1
ATOM 2367 N N . ALA A 1 293 ? -4.625 -3.909 31.243 1.00 71.44 293 ALA A N 1
ATOM 2368 C CA . ALA A 1 293 ? -4.678 -4.907 32.304 1.00 71.44 293 ALA A CA 1
ATOM 2369 C C . ALA A 1 293 ? -6.121 -5.397 32.514 1.00 71.44 293 ALA A C 1
ATOM 2371 O O . ALA A 1 293 ? -7.087 -4.645 32.366 1.00 71.44 293 ALA A O 1
ATOM 2372 N N . ARG A 1 294 ? -6.268 -6.677 32.861 1.00 74.19 294 ARG A N 1
ATOM 2373 C CA . ARG A 1 294 ? -7.570 -7.275 33.162 1.00 74.19 294 ARG A CA 1
ATOM 2374 C C . ARG A 1 294 ? -8.118 -6.703 34.465 1.00 74.19 294 ARG A C 1
ATOM 2376 O O . ARG A 1 294 ? -7.496 -6.859 35.514 1.00 74.19 294 ARG A O 1
ATOM 2383 N N . ASP A 1 295 ? -9.314 -6.125 34.418 1.00 77.38 295 ASP A N 1
ATOM 2384 C CA . ASP A 1 295 ? -10.050 -5.759 35.626 1.00 77.38 295 ASP A CA 1
ATOM 2385 C C . ASP A 1 295 ? -10.683 -7.025 36.229 1.00 77.38 295 ASP A C 1
ATOM 2387 O O . ASP A 1 295 ? -11.747 -7.497 35.810 1.00 77.38 295 ASP A O 1
ATOM 2391 N N . ASN A 1 296 ? -9.963 -7.637 37.174 1.00 76.50 296 ASN A N 1
ATOM 2392 C CA . ASN A 1 296 ? -10.408 -8.847 37.864 1.00 76.50 296 ASN A CA 1
ATOM 2393 C C . ASN A 1 296 ? -11.608 -8.578 38.785 1.00 76.50 296 ASN A C 1
ATOM 2395 O O . ASN A 1 296 ? -12.427 -9.476 38.977 1.00 76.50 296 ASN A O 1
ATOM 2399 N N . ALA A 1 297 ? -11.741 -7.360 39.321 1.00 76.19 297 ALA A N 1
ATOM 2400 C CA . ALA A 1 297 ? -12.843 -6.996 40.207 1.00 76.19 297 ALA A CA 1
ATOM 2401 C C . ALA A 1 297 ? -14.158 -6.882 39.425 1.00 76.19 297 ALA A C 1
ATOM 2403 O O . ALA A 1 297 ? -15.172 -7.442 39.847 1.00 76.19 297 ALA A O 1
ATOM 2404 N N . LEU A 1 298 ? -14.128 -6.245 38.248 1.00 77.12 298 LEU A N 1
ATOM 2405 C CA . LEU A 1 298 ? -15.281 -6.177 37.346 1.00 77.12 298 LEU A CA 1
ATOM 2406 C C . LEU A 1 298 ? -15.747 -7.576 36.919 1.00 77.12 298 LEU A C 1
ATOM 2408 O O . LEU A 1 298 ? -16.938 -7.881 36.962 1.00 77.12 298 LEU A O 1
ATOM 2412 N N . MET A 1 299 ? -14.801 -8.441 36.550 1.00 78.69 299 MET A N 1
ATOM 2413 C CA . MET A 1 299 ? -15.090 -9.809 36.122 1.00 78.69 299 MET A CA 1
ATOM 2414 C C . MET A 1 299 ? -15.722 -10.644 37.242 1.00 78.69 299 MET A C 1
ATOM 2416 O O . MET A 1 299 ? -16.746 -11.285 37.013 1.00 78.69 299 MET A O 1
ATOM 2420 N N . MET A 1 300 ? -15.151 -10.610 38.450 1.00 76.56 300 MET A N 1
ATOM 2421 C CA . MET A 1 300 ? -15.700 -11.332 39.601 1.00 76.56 300 MET A CA 1
ATOM 2422 C C . MET A 1 300 ? -17.085 -10.812 39.990 1.00 76.56 300 MET A C 1
ATOM 2424 O O . MET A 1 300 ? -17.977 -11.612 40.265 1.00 76.56 300 MET A O 1
ATOM 2428 N N . ARG A 1 301 ? -17.299 -9.490 39.947 1.00 80.56 301 ARG A N 1
ATOM 2429 C CA . ARG A 1 301 ? -18.610 -8.885 40.210 1.00 80.56 301 ARG A CA 1
ATOM 2430 C C . ARG A 1 301 ? -19.666 -9.372 39.219 1.00 80.56 301 ARG A C 1
ATOM 2432 O O . ARG A 1 301 ? -20.726 -9.819 39.643 1.00 80.56 301 ARG A O 1
ATOM 2439 N N . LYS A 1 302 ? -19.368 -9.343 37.916 1.00 82.25 302 LYS A N 1
ATOM 2440 C CA . LYS A 1 302 ? -20.313 -9.788 36.879 1.00 82.25 302 LYS A CA 1
ATOM 2441 C C . LYS A 1 302 ? -20.546 -11.301 36.890 1.00 82.25 302 LYS A C 1
ATOM 2443 O O . LYS A 1 302 ? -21.667 -11.741 36.662 1.00 82.25 302 LYS A O 1
ATOM 2448 N N . LEU A 1 303 ? -19.534 -12.105 37.223 1.00 78.81 303 LEU A N 1
ATOM 2449 C CA . LEU A 1 303 ? -19.713 -13.543 37.457 1.00 78.81 303 LEU A CA 1
ATOM 2450 C C . LEU A 1 303 ? -20.635 -13.816 38.652 1.00 78.81 303 LEU A C 1
ATOM 2452 O O . LEU A 1 303 ? -21.525 -14.655 38.545 1.00 78.81 303 LEU A O 1
ATOM 2456 N N . ALA A 1 304 ? -20.455 -13.096 39.762 1.00 77.50 304 ALA A N 1
ATOM 2457 C CA . ALA A 1 304 ? -21.310 -13.227 40.939 1.00 77.50 304 ALA A CA 1
ATOM 2458 C C . ALA A 1 304 ? -22.758 -12.782 40.661 1.00 77.50 304 ALA A C 1
ATOM 2460 O O . ALA A 1 304 ? -23.690 -13.465 41.081 1.00 77.50 304 ALA A O 1
ATOM 2461 N N . GLU A 1 305 ? -22.957 -11.685 39.918 1.00 79.50 305 GLU A N 1
ATOM 2462 C CA . GLU A 1 305 ? -24.282 -11.237 39.458 1.00 79.50 305 GLU A CA 1
ATOM 2463 C C . GLU A 1 305 ? -24.958 -12.314 38.588 1.00 79.50 305 GLU A C 1
ATOM 2465 O O . GLU A 1 305 ? -26.084 -12.715 38.880 1.00 79.50 305 GLU A O 1
ATOM 2470 N N . ASN A 1 306 ? -24.250 -12.872 37.600 1.00 77.81 306 ASN A N 1
ATOM 2471 C CA . ASN A 1 306 ? -24.784 -13.931 36.737 1.00 77.81 306 ASN A CA 1
ATOM 2472 C C . ASN A 1 306 ? -25.131 -15.215 37.508 1.00 77.81 306 ASN A C 1
ATOM 2474 O O . ASN A 1 306 ? -26.154 -15.838 37.229 1.00 77.81 306 ASN A O 1
ATOM 2478 N N . LEU A 1 307 ? -24.303 -15.615 38.481 1.00 77.44 307 LEU A N 1
ATOM 2479 C CA . LEU A 1 307 ? -24.583 -16.769 39.343 1.00 77.44 307 LEU A CA 1
ATOM 2480 C C . LEU A 1 307 ? -25.819 -16.533 40.215 1.00 77.44 307 LEU A C 1
ATOM 2482 O O . LEU A 1 307 ? -26.648 -17.429 40.341 1.00 77.44 307 LEU A O 1
ATOM 2486 N N . LYS A 1 308 ? -25.984 -15.324 40.765 1.00 77.25 308 LYS A N 1
ATOM 2487 C CA . LYS A 1 308 ? -27.165 -14.956 41.556 1.00 77.25 308 LYS A CA 1
ATOM 2488 C C . LYS A 1 308 ? -28.444 -14.991 40.717 1.00 77.25 308 LYS A C 1
ATOM 2490 O O . LYS A 1 308 ? -29.454 -15.510 41.178 1.00 77.25 308 LYS A O 1
ATOM 2495 N N . ILE A 1 309 ? -28.395 -14.485 39.485 1.00 73.62 309 ILE A N 1
ATOM 2496 C CA . ILE A 1 309 ? -29.528 -14.534 38.548 1.00 73.62 309 ILE A CA 1
ATOM 2497 C C . ILE A 1 309 ? -29.853 -15.987 38.170 1.00 73.62 309 ILE A C 1
ATOM 2499 O O . ILE A 1 309 ? -31.021 -16.364 38.113 1.00 73.62 309 ILE A O 1
ATOM 2503 N N . ALA A 1 310 ? -28.835 -16.824 37.943 1.00 70.56 310 ALA A N 1
ATOM 2504 C CA . ALA A 1 310 ? -29.027 -18.241 37.643 1.00 70.56 310 ALA A CA 1
ATOM 2505 C C . ALA A 1 310 ? -29.660 -19.007 38.818 1.00 70.56 310 ALA A C 1
ATOM 2507 O O . ALA A 1 310 ? -30.554 -19.822 38.597 1.00 70.56 310 ALA A O 1
ATOM 2508 N N . ASP A 1 311 ? -29.245 -18.712 40.051 1.00 71.00 311 ASP A N 1
ATOM 2509 C CA . ASP A 1 311 ? -29.819 -19.292 41.268 1.00 71.00 311 ASP A CA 1
ATOM 2510 C C . ASP A 1 311 ? -31.274 -18.836 41.483 1.00 71.00 311 ASP A C 1
ATOM 2512 O O . ASP A 1 311 ? -32.153 -19.645 41.766 1.00 71.00 311 ASP A O 1
ATOM 2516 N N . GLN A 1 312 ? -31.578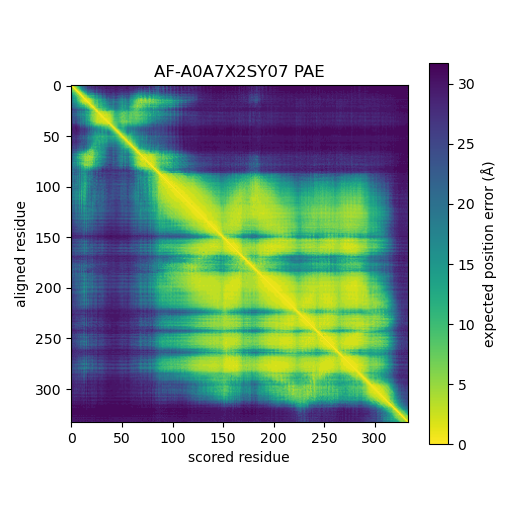 -17.558 41.226 1.00 64.75 312 GLN A N 1
ATOM 2517 C CA . GLN A 1 312 ? -32.950 -17.033 41.263 1.00 64.75 312 GLN A CA 1
ATOM 2518 C C . GLN A 1 312 ? -33.855 -17.660 40.190 1.00 64.75 312 GLN A C 1
ATOM 2520 O O . GLN A 1 312 ? -35.000 -18.012 40.478 1.00 64.75 312 GLN A O 1
ATOM 2525 N N . ALA A 1 313 ? -33.345 -17.854 38.971 1.00 61.56 313 ALA A N 1
ATOM 2526 C CA . ALA A 1 313 ? -34.074 -18.526 37.896 1.00 61.56 313 ALA A CA 1
ATOM 2527 C C . ALA A 1 313 ? -34.290 -20.024 38.193 1.00 61.56 313 ALA A C 1
ATOM 2529 O O . ALA A 1 313 ? -35.373 -20.555 37.943 1.00 61.56 313 ALA A O 1
ATOM 2530 N N . GLY A 1 314 ? -33.292 -20.698 38.777 1.00 60.19 314 GLY A N 1
ATOM 2531 C CA . GLY A 1 314 ? -33.405 -22.081 39.248 1.00 60.19 314 GLY A CA 1
ATOM 2532 C C . GLY A 1 314 ? -34.393 -22.234 40.410 1.00 60.19 314 GLY A C 1
ATOM 2533 O O . GLY A 1 314 ? -35.189 -23.172 40.422 1.00 60.19 314 GLY A O 1
ATOM 2534 N N . GLY A 1 315 ? -34.410 -21.275 41.339 1.00 53.03 315 GLY A N 1
ATOM 2535 C CA . GLY A 1 315 ? -35.361 -21.213 42.449 1.00 53.03 315 GLY A CA 1
ATOM 2536 C C . GLY A 1 315 ? -36.807 -20.995 41.995 1.00 53.03 315 GLY A C 1
ATOM 2537 O O . GLY A 1 315 ? -37.710 -21.644 42.514 1.00 53.03 315 GLY A O 1
ATOM 2538 N N . MET A 1 316 ? -37.044 -20.160 40.978 1.00 52.81 316 MET A N 1
ATOM 2539 C CA . MET A 1 316 ? -38.379 -19.986 40.384 1.00 52.81 316 MET A CA 1
ATOM 2540 C C . MET A 1 316 ? -38.882 -21.245 39.662 1.00 52.81 316 MET A C 1
ATOM 2542 O O . MET A 1 316 ? -40.067 -21.557 39.745 1.00 52.81 316 MET A O 1
ATOM 2546 N N . LEU A 1 317 ? -37.999 -22.003 39.005 1.00 52.28 317 LEU A N 1
ATOM 2547 C CA . LEU A 1 317 ? -38.352 -23.280 38.368 1.00 52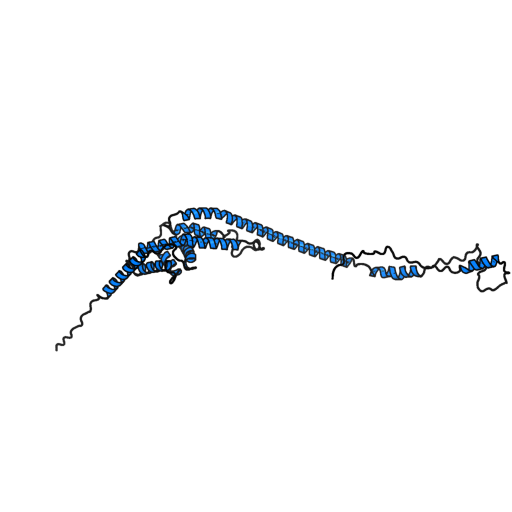.28 317 LEU A CA 1
ATOM 2548 C C . LEU A 1 317 ? -38.600 -24.408 39.390 1.00 52.28 317 LEU A C 1
ATOM 2550 O O . LEU A 1 317 ? -39.377 -25.321 39.117 1.00 52.28 317 LEU A O 1
ATOM 2554 N N . ALA A 1 318 ? -37.987 -24.339 40.577 1.00 53.88 318 ALA A N 1
ATOM 2555 C CA . ALA A 1 318 ? -38.200 -25.294 41.669 1.00 53.88 318 ALA A CA 1
ATOM 2556 C C . ALA A 1 318 ? -39.474 -25.022 42.501 1.00 53.88 318 ALA A C 1
ATOM 2558 O O . ALA A 1 318 ? -39.929 -25.908 43.225 1.00 53.88 318 ALA A O 1
ATOM 2559 N N . VAL A 1 319 ? -40.074 -23.830 42.378 1.00 48.91 319 VAL A N 1
ATOM 2560 C CA . VAL A 1 319 ? -41.309 -23.407 43.073 1.00 48.91 319 VAL A CA 1
ATOM 2561 C C . VAL A 1 319 ? -42.524 -23.466 42.125 1.00 48.91 319 VAL A C 1
ATOM 2563 O O . VAL A 1 319 ? -43.423 -22.634 42.162 1.00 48.91 319 VAL A O 1
ATOM 2566 N N . ALA A 1 320 ? -42.596 -24.483 41.262 1.00 42.06 320 ALA A N 1
ATOM 2567 C CA . ALA A 1 320 ? -43.865 -24.880 40.650 1.00 42.06 320 ALA A CA 1
ATOM 2568 C C . ALA A 1 320 ? -44.630 -25.782 41.645 1.00 42.06 320 ALA A C 1
ATOM 2570 O O . ALA A 1 320 ? -44.061 -26.771 42.122 1.00 42.06 320 ALA A O 1
ATOM 2571 N N . PRO A 1 321 ? -45.890 -25.478 42.014 1.00 47.72 321 PRO A N 1
ATOM 2572 C CA . PRO A 1 321 ? -46.598 -26.239 43.035 1.00 47.72 321 PRO A CA 1
ATOM 2573 C C . PRO A 1 321 ? -46.842 -27.672 42.553 1.00 47.72 321 PRO A C 1
ATOM 2575 O O . PRO A 1 321 ? -47.440 -27.903 41.502 1.00 47.72 321 PRO A O 1
ATOM 2578 N N . ARG A 1 322 ? -46.401 -28.651 43.352 1.00 45.31 322 ARG A N 1
ATOM 2579 C CA . ARG A 1 322 ? -46.841 -30.043 43.222 1.00 45.31 322 ARG A CA 1
ATOM 2580 C C . ARG A 1 322 ? -48.362 -30.064 43.372 1.00 45.31 322 ARG A C 1
ATOM 2582 O O . ARG A 1 322 ? -48.870 -29.816 44.463 1.00 45.31 322 ARG A O 1
ATOM 2589 N N . HIS A 1 323 ? -49.075 -30.364 42.290 1.00 50.38 323 HIS A N 1
ATOM 2590 C CA . HIS A 1 323 ? -50.487 -30.728 42.361 1.00 50.38 323 HIS A CA 1
ATOM 2591 C C . HIS A 1 323 ? -50.653 -31.891 43.356 1.00 50.38 323 HIS A C 1
ATOM 2593 O O . HIS A 1 323 ? -49.976 -32.912 43.196 1.00 50.38 323 HIS A O 1
ATOM 2599 N N . PRO A 1 324 ? -51.514 -31.777 44.382 1.00 46.03 324 PRO A N 1
ATOM 2600 C CA . PRO A 1 324 ? -51.838 -32.919 45.219 1.00 46.03 324 PRO A CA 1
ATOM 2601 C C . PRO A 1 324 ? -52.654 -33.924 44.395 1.00 46.03 324 PRO A C 1
ATOM 2603 O O . PRO A 1 324 ? -53.573 -33.552 43.665 1.00 46.03 324 PRO A O 1
ATOM 2606 N N . ALA A 1 325 ? -52.275 -35.198 44.493 1.00 49.72 325 ALA A N 1
ATOM 2607 C CA . ALA A 1 325 ? -52.959 -36.318 43.859 1.00 49.72 325 ALA A CA 1
ATOM 2608 C C . ALA A 1 325 ? -54.446 -36.374 44.272 1.00 49.72 325 ALA A C 1
ATOM 2610 O O . ALA A 1 325 ? -54.758 -36.095 45.435 1.00 49.72 325 ALA A O 1
ATOM 2611 N N . PRO A 1 326 ? -55.368 -36.759 43.373 1.00 44.03 326 PRO A N 1
ATOM 2612 C CA . PRO A 1 326 ? -56.768 -36.906 43.736 1.00 44.03 326 PRO A CA 1
ATOM 2613 C C . PRO A 1 326 ? -56.950 -38.151 44.614 1.00 44.03 326 PRO A C 1
ATOM 2615 O O . PRO A 1 326 ? -56.546 -39.255 44.249 1.00 44.03 326 PRO A O 1
ATOM 2618 N N . GLN A 1 327 ? -57.565 -37.964 45.782 1.00 46.09 327 GLN A N 1
ATOM 2619 C CA . GLN A 1 327 ? -58.064 -39.057 46.612 1.00 46.09 327 GLN A CA 1
ATOM 2620 C C . GLN A 1 327 ? -59.236 -39.737 45.895 1.00 46.09 327 GLN A C 1
ATOM 2622 O O . GLN A 1 327 ? -60.234 -39.100 45.562 1.00 46.09 327 GLN A O 1
ATOM 2627 N N . SER A 1 328 ? -59.109 -41.042 45.662 1.00 39.69 328 SER A N 1
ATOM 2628 C CA . SER A 1 328 ? -60.175 -41.895 45.150 1.00 39.69 328 SER A CA 1
ATOM 2629 C C . SER A 1 328 ? -61.178 -42.208 46.265 1.00 39.69 328 SER A C 1
ATOM 2631 O O . SER A 1 328 ? -60.969 -43.136 47.047 1.00 39.69 328 SER A O 1
ATOM 2633 N N . ASN A 1 329 ? -62.282 -41.466 46.322 1.00 45.59 329 ASN A N 1
ATOM 2634 C CA . ASN A 1 329 ? -63.474 -41.906 47.043 1.00 45.59 329 ASN A CA 1
ATOM 2635 C C . ASN A 1 329 ? -64.343 -42.723 46.085 1.00 45.59 329 ASN A C 1
ATOM 2637 O O . ASN A 1 329 ? -64.958 -42.176 45.174 1.00 45.59 329 ASN A O 1
ATOM 2641 N N . SER A 1 330 ? -64.371 -44.038 46.297 1.00 38.28 330 SER A N 1
ATOM 2642 C CA . SER A 1 330 ? -65.394 -44.914 45.729 1.00 38.28 330 SER A CA 1
ATOM 2643 C C . SER A 1 330 ? -66.506 -45.060 46.764 1.00 38.28 330 SER A C 1
ATOM 2645 O O . SER A 1 330 ? -66.359 -45.768 47.757 1.00 38.28 330 SER A O 1
ATOM 2647 N N . HIS A 1 331 ? -67.601 -44.335 46.546 1.00 39.62 331 HIS A N 1
ATOM 2648 C CA . HIS A 1 331 ? -68.888 -44.649 47.146 1.00 39.62 331 HIS A CA 1
ATOM 2649 C C . HIS A 1 331 ? -69.843 -45.083 46.038 1.00 39.62 331 HIS A C 1
ATOM 2651 O O . HIS A 1 331 ? -69.979 -44.427 45.010 1.00 39.62 331 HIS A O 1
ATOM 2657 N N . SER A 1 332 ? -70.407 -46.251 46.301 1.00 42.88 332 SER A N 1
ATOM 2658 C CA . SER A 1 332 ? -71.526 -46.951 45.695 1.00 42.88 332 SER A CA 1
ATOM 2659 C C . SER A 1 332 ? -72.686 -46.045 45.285 1.00 42.88 332 SER A C 1
ATOM 2661 O O . SER A 1 332 ? -73.141 -45.261 46.114 1.00 42.88 332 SER A O 1
ATOM 2663 N N . GLU A 1 333 ? -73.205 -46.255 44.074 1.00 37.03 333 GLU A N 1
ATOM 2664 C CA . GLU A 1 333 ? -74.625 -46.521 43.770 1.00 37.03 333 GLU A CA 1
ATOM 2665 C C . GLU A 1 333 ? -74.771 -47.106 42.360 1.00 37.03 333 GLU A C 1
ATOM 2667 O O . GLU A 1 333 ? -74.031 -46.659 41.450 1.00 37.03 333 GLU A O 1
#

Nearest PDB structures (foldseek):
  3m3w-assembly1_A  TM=2.468E-01  e=6.923E+00  Mus musculus
  6sl2-assembly1_A  TM=1.992E-01  e=8.844E+00  Entamoeba histolytica

Organism: Enterobacter agglomerans (NCBI:txid549)

Radius of gyration: 59.11 Å; Cα contacts (8 Å, |Δi|>4): 185; chains: 1; bounding box: 172×62×147 Å

pLDDT: mean 77.06, std 14.86, range [36.28, 97.56]

Foldseek 3Di:
DDDDDDPPPPPPPDDDDDADFDFPDPVLQVVLVVCVVVVPDDDDDDDPDPSVPCDPVDHPPGPPRDRPVVVCCVPVPCVVCVVVPDDPVVVVVVVVVVVVVVVVVVVVVVVVLVVLVVLLVVVQVVLVVQLVVLVVVLVVLVVVLVPDDLQDLLSCLVSLVSLQCSLPDPPDDPVDGDSSNVSPNHCSVVVNVVSVVVSLVCCQPRVQQSLLVLLVVLQVPDPLPDLVSNVLSLVLNCQQAPVPPADLVSNLVNSLVVCVVVPDPPDDPVSSVSVSVSSCVRRVPDRHHHPDDDPPVSSVVSVVSSVVVVVVVVVVVVPDDDDDDDDDDDDDD

Mean predicted aligned error: 17.27 Å

InterPro domains:
  IPR009612 IcmF-related [PF06761] (157-299)
  IPR025743 Type VI secretion system component TssM1, N-terminal domain [PF14331] (3-105)
  IPR053156 Type VI secretion system TssM-like [PTHR36153] (13-303)